Protein AF-A0A256W8V0-F1 (afdb_monomer)

Mean predicted aligned error: 13.59 Å

Solvent-accessible surface area (backbone atoms only — not comparable to full-atom values): 17790 Å² total; per-residue (Å²): 139,84,83,82,79,79,81,76,78,80,74,75,72,78,78,72,80,80,78,49,46,4,27,60,59,60,70,50,82,49,85,49,72,49,66,47,70,38,63,66,44,41,52,50,54,45,46,71,51,35,45,53,95,96,39,84,44,85,39,66,39,35,30,42,40,40,40,62,45,57,44,74,39,66,90,71,69,53,66,70,52,71,69,42,41,60,55,72,69,22,32,50,60,46,28,34,42,23,40,15,28,27,59,69,35,70,79,49,102,83,42,61,16,34,32,39,11,40,15,36,34,28,46,67,36,43,50,73,78,60,71,69,53,45,51,52,56,39,44,54,51,52,37,51,48,55,55,54,51,75,76,40,56,68,59,46,53,54,49,36,54,76,70,66,50,54,73,72,39,63,67,60,48,48,53,49,47,54,48,53,52,50,49,55,46,46,62,75,46,60,88,41,68,93,77,54,94,68,64,52,72,62,57,54,47,53,52,50,49,56,51,54,55,64,50,61,80,73,50,93,79,51,80,47,71,68,54,49,53,56,53,52,51,59,51,47,51,60,54,50,65,76,40,40,62,74,62,50,55,55,56,47,51,54,42,67,74,63,55,57,42,47,33,36,34,41,35,35,23,37,22,38,34,15,77,80,72,37,90,90,46,66,48,68,86,44,72,52,72,52,75,47,80,44,76,38,74,56,70,72,57,52,34,59,70,73,66,61,66,82,77,86,125

Secondary structure (DSSP, 8-state):
-PPP-----------PPPPPHHHHHTT---SEEE--SSHHHHHHHHHHHHEETTEE-PPTTEEEEE-HHHHH-GGG--HHHHH--SSHHHHHHT-EEEEEEEEEEEEETTEEEEEEEEEEEEEEEEPPP-THHHHHHHHHHHHHHHHHHHHHHHHHHHHHHHTT--TT-HHHHHHHHHHHHHHHHHHHHHTTTTT-TTS-HHHHHHHHHHHHHHHHTT-TT--SHHHHHHHHHHHHHHHHHHT-HHHHHHHHHHHHHT--EEEEEEEEEEEEEETTS-TTS-EEEEEEEEEEEEEE--HHHHHHHTT------

pLDDT: mean 72.76, std 16.12, range [27.0, 96.81]

Structure (mmCIF, N/CA/C/O backbone):
data_AF-A0A256W8V0-F1
#
_entry.id   AF-A0A256W8V0-F1
#
loop_
_atom_site.group_PDB
_atom_site.id
_atom_site.type_symbol
_atom_site.label_atom_id
_atom_site.label_alt_id
_atom_site.label_comp_id
_atom_site.label_asym_id
_atom_site.label_entity_id
_atom_site.label_seq_id
_atom_site.pdbx_PDB_ins_code
_atom_site.Cartn_x
_atom_site.Cartn_y
_atom_site.Cartn_z
_atom_site.occupancy
_atom_site.B_iso_or_equiv
_atom_site.auth_seq_id
_atom_site.auth_comp_id
_atom_site.auth_asym_id
_atom_site.auth_atom_id
_atom_site.pdbx_PDB_model_num
ATOM 1 N N . MET A 1 1 ? -41.410 -11.308 -39.088 1.00 33.34 1 MET A N 1
ATOM 2 C CA . MET A 1 1 ? -40.105 -11.770 -38.573 1.00 33.34 1 MET A CA 1
ATOM 3 C C . MET A 1 1 ? -39.357 -10.543 -38.096 1.00 33.34 1 MET A C 1
ATOM 5 O O . MET A 1 1 ? -38.957 -9.742 -38.926 1.00 33.34 1 MET A O 1
ATOM 9 N N . TRP A 1 2 ? -39.281 -10.342 -36.783 1.00 27.03 2 TRP A N 1
ATOM 10 C CA . TRP A 1 2 ? -38.519 -9.249 -36.182 1.00 27.03 2 TRP A CA 1
ATOM 11 C C . TRP A 1 2 ? -37.146 -9.797 -35.797 1.00 27.03 2 TRP A C 1
ATOM 13 O O . TRP A 1 2 ? -37.063 -10.803 -35.095 1.00 27.03 2 TRP A O 1
ATOM 23 N N . ALA A 1 3 ? -36.088 -9.185 -36.327 1.00 29.34 3 ALA A N 1
ATOM 24 C CA . ALA A 1 3 ? -34.713 -9.504 -35.977 1.00 29.34 3 ALA A CA 1
ATOM 25 C C . ALA A 1 3 ? -34.403 -8.900 -34.601 1.00 29.34 3 ALA A C 1
ATOM 27 O O . ALA A 1 3 ? -34.539 -7.694 -34.405 1.00 29.34 3 ALA A O 1
ATOM 28 N N . ALA A 1 4 ? -34.017 -9.746 -33.647 1.00 29.89 4 ALA A N 1
ATOM 29 C CA . ALA A 1 4 ? -33.512 -9.311 -32.355 1.00 29.89 4 ALA A CA 1
ATOM 30 C C . ALA A 1 4 ? -32.080 -8.781 -32.531 1.00 29.89 4 ALA A C 1
ATOM 32 O O . ALA A 1 4 ? -31.188 -9.517 -32.951 1.00 29.89 4 ALA A O 1
ATOM 33 N N . SER A 1 5 ? -31.874 -7.502 -32.222 1.00 27.00 5 SER A N 1
ATOM 34 C CA . SER A 1 5 ? -30.546 -6.908 -32.071 1.00 27.00 5 SER A CA 1
ATOM 35 C C . SER A 1 5 ? -29.894 -7.496 -30.821 1.00 27.00 5 SER A C 1
ATOM 37 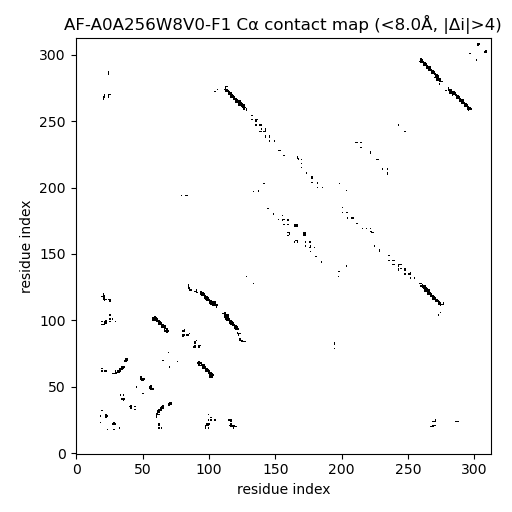O O . SER A 1 5 ? -30.396 -7.292 -29.717 1.00 27.00 5 SER A O 1
ATOM 39 N N . GLN A 1 6 ? -28.794 -8.232 -30.987 1.00 28.67 6 GLN A N 1
ATOM 40 C CA . GLN A 1 6 ? -27.938 -8.651 -29.878 1.00 28.67 6 GLN A CA 1
ATOM 41 C C . GLN A 1 6 ? -27.419 -7.404 -29.154 1.00 28.67 6 GLN A C 1
ATOM 43 O O . GLN A 1 6 ? -26.735 -6.568 -29.742 1.00 28.67 6 GLN A O 1
ATOM 48 N N . SER A 1 7 ? -27.762 -7.275 -27.874 1.00 30.94 7 SER A N 1
ATOM 49 C CA . SER A 1 7 ? -27.125 -6.341 -26.955 1.00 30.94 7 SER A CA 1
ATOM 50 C C . SER A 1 7 ? -25.693 -6.814 -26.721 1.00 30.94 7 SER A C 1
ATOM 52 O O . SER A 1 7 ? -25.449 -7.690 -25.891 1.00 30.94 7 SER A O 1
ATOM 54 N N . ASN A 1 8 ? -24.743 -6.268 -27.475 1.00 31.91 8 ASN A N 1
ATOM 55 C CA . ASN A 1 8 ? -23.343 -6.366 -27.095 1.00 31.91 8 ASN A CA 1
ATOM 56 C C . ASN A 1 8 ? -23.173 -5.554 -25.809 1.00 31.91 8 ASN A C 1
ATOM 58 O O . ASN A 1 8 ? -23.149 -4.325 -25.850 1.00 31.91 8 ASN A O 1
ATOM 62 N N . GLU A 1 9 ? -23.091 -6.236 -24.665 1.00 31.80 9 GLU A N 1
ATOM 63 C CA . GLU A 1 9 ? -22.486 -5.660 -23.469 1.00 31.80 9 GLU A CA 1
ATOM 64 C C . GLU A 1 9 ? -21.071 -5.232 -23.859 1.00 31.80 9 GLU A C 1
ATOM 66 O O . GLU A 1 9 ? -20.186 -6.061 -24.081 1.00 31.80 9 GLU A O 1
ATOM 71 N N . VAL A 1 10 ? -20.868 -3.925 -24.021 1.00 39.53 10 VAL A N 1
ATOM 72 C CA . VAL A 1 10 ? -19.540 -3.344 -24.194 1.00 39.53 10 VAL A CA 1
ATOM 73 C C . VAL A 1 10 ? -18.820 -3.537 -22.865 1.00 39.53 10 VAL A C 1
ATOM 75 O O . VAL A 1 10 ? -18.901 -2.709 -21.960 1.00 39.53 10 VAL A O 1
ATOM 78 N N . GLY A 1 11 ? -18.157 -4.682 -22.721 1.00 34.50 11 GLY A N 1
ATOM 79 C CA . GLY A 1 11 ? -17.218 -4.920 -21.641 1.00 34.50 11 GLY A CA 1
ATOM 80 C C . GLY A 1 11 ? -16.097 -3.901 -21.776 1.00 34.50 11 GLY A C 1
ATOM 81 O O . GLY A 1 11 ? -15.227 -4.051 -22.630 1.00 34.50 11 GLY A O 1
ATOM 82 N N . LEU A 1 12 ? -16.144 -2.842 -20.966 1.00 41.78 12 LEU A N 1
ATOM 83 C CA . LEU A 1 12 ? -15.035 -1.911 -20.811 1.00 41.78 12 LEU A CA 1
ATOM 84 C C . LEU A 1 12 ? -13.824 -2.732 -20.367 1.00 41.78 12 LEU A C 1
ATOM 86 O O . LEU A 1 12 ? -13.762 -3.227 -19.240 1.00 41.78 12 LEU A O 1
ATOM 90 N N . GLU A 1 13 ? -12.906 -2.943 -21.305 1.00 37.44 13 GLU A N 1
ATOM 91 C CA . GLU A 1 13 ? -11.673 -3.688 -21.107 1.00 37.44 13 GLU A CA 1
ATOM 92 C C . GLU A 1 13 ? -10.974 -3.133 -19.857 1.00 37.44 13 GLU A C 1
ATOM 94 O O . GLU A 1 13 ? -10.729 -1.926 -19.750 1.00 37.44 13 GLU A O 1
ATOM 99 N N . LYS A 1 14 ? -10.716 -3.994 -18.862 1.00 40.97 14 LYS A N 1
ATOM 100 C CA . LYS A 1 14 ? -10.026 -3.583 -17.635 1.00 40.97 14 LYS A CA 1
ATOM 101 C C . LYS A 1 14 ? -8.701 -2.936 -18.033 1.00 40.97 14 LYS A C 1
ATOM 103 O O . LYS A 1 14 ? -7.884 -3.562 -18.704 1.00 40.97 14 LYS A O 1
ATOM 108 N N . LEU A 1 15 ? -8.535 -1.680 -17.618 1.00 45.94 15 LEU A N 1
ATOM 109 C CA . LEU A 1 15 ? -7.371 -0.830 -17.857 1.00 45.94 15 LEU A CA 1
ATOM 110 C C . LEU A 1 15 ? -6.070 -1.645 -17.822 1.00 45.94 15 LEU A C 1
ATOM 112 O O . LEU A 1 15 ? -5.773 -2.315 -16.830 1.00 45.94 15 LEU A O 1
ATOM 116 N N . LYS A 1 16 ? -5.308 -1.583 -18.923 1.00 45.91 16 LYS A N 1
ATOM 117 C CA . LYS A 1 16 ? -3.989 -2.216 -19.044 1.00 45.91 16 LYS A CA 1
ATOM 118 C C . LYS A 1 16 ? -3.122 -1.846 -17.842 1.00 45.91 16 LYS A C 1
ATOM 120 O O . LYS A 1 16 ? -3.143 -0.705 -17.379 1.00 45.91 16 LYS A O 1
ATOM 125 N N . ALA A 1 17 ? -2.335 -2.811 -17.362 1.00 49.56 17 ALA A N 1
ATOM 126 C CA . ALA A 1 17 ? -1.357 -2.563 -16.314 1.00 49.56 17 ALA A CA 1
ATOM 127 C C . ALA A 1 17 ? -0.492 -1.346 -16.699 1.00 49.56 17 ALA A C 1
ATOM 129 O O . ALA A 1 17 ? -0.008 -1.292 -17.833 1.00 49.56 17 ALA A O 1
ATOM 130 N N . PRO A 1 18 ? -0.294 -0.372 -15.795 1.00 59.81 18 PRO A N 1
ATOM 131 C CA . PRO A 1 18 ? 0.480 0.816 -16.117 1.00 59.81 18 PRO A CA 1
ATOM 132 C C . PRO A 1 18 ? 1.892 0.405 -16.540 1.00 59.81 18 PRO A C 1
ATOM 134 O O . PRO A 1 18 ? 2.526 -0.420 -15.870 1.00 59.81 18 PRO A O 1
ATOM 137 N N . THR A 1 19 ? 2.367 0.968 -17.650 1.00 75.88 19 THR A N 1
ATOM 138 C CA . THR A 1 19 ? 3.741 0.799 -18.132 1.00 75.88 19 THR A CA 1
ATOM 139 C C . THR A 1 19 ? 4.711 1.382 -17.110 1.00 75.88 19 THR A C 1
ATOM 141 O O . THR A 1 19 ? 4.491 2.490 -16.616 1.00 75.88 19 THR A O 1
ATOM 144 N N . SER A 1 20 ? 5.782 0.658 -16.775 1.00 89.81 20 SER A N 1
ATOM 145 C CA . SER A 1 20 ? 6.789 1.173 -15.842 1.00 89.81 20 SER A CA 1
ATOM 146 C C . SER A 1 20 ? 7.545 2.363 -16.459 1.00 89.81 20 SER A C 1
ATOM 148 O O . SER A 1 20 ? 7.770 2.362 -17.675 1.00 89.81 20 SER A O 1
ATOM 150 N N . PRO A 1 21 ? 7.979 3.367 -15.669 1.00 92.62 21 PRO A N 1
ATOM 151 C CA . PRO A 1 21 ? 8.730 4.513 -16.192 1.00 92.62 21 PRO A CA 1
ATOM 152 C C . PRO A 1 21 ? 9.961 4.121 -17.018 1.00 92.62 21 PRO A C 1
ATOM 154 O O . PRO A 1 21 ? 10.236 4.724 -18.055 1.00 92.62 21 PRO A O 1
ATOM 157 N N . ALA A 1 22 ? 10.665 3.069 -16.596 1.00 94.25 22 ALA A N 1
ATOM 158 C CA . ALA A 1 22 ? 11.793 2.517 -17.331 1.00 94.25 22 ALA A CA 1
ATOM 159 C C . ALA A 1 22 ? 11.414 1.977 -18.720 1.00 94.25 22 ALA A C 1
ATOM 161 O O . ALA A 1 22 ? 12.180 2.157 -19.658 1.00 94.25 22 ALA A O 1
ATOM 162 N N . SER A 1 23 ? 10.243 1.351 -18.873 1.00 92.25 23 SER A N 1
ATOM 163 C CA . SER A 1 23 ? 9.786 0.837 -20.175 1.00 92.25 23 SER A CA 1
ATOM 164 C C . SER A 1 23 ? 9.398 1.972 -21.118 1.00 92.25 23 SER A C 1
ATOM 166 O O . SER A 1 23 ? 9.706 1.926 -22.306 1.00 92.25 23 SER A O 1
ATOM 168 N N . VAL A 1 24 ? 8.767 3.017 -20.566 1.00 91.69 24 VAL A N 1
ATOM 169 C CA . VAL A 1 24 ? 8.356 4.214 -21.311 1.00 91.69 24 VAL A CA 1
ATOM 170 C C . VAL A 1 24 ? 9.567 4.907 -21.935 1.00 91.69 24 VAL A C 1
ATOM 172 O O . VAL A 1 24 ? 9.532 5.217 -23.121 1.00 91.69 24 VAL A O 1
ATOM 175 N N . ILE A 1 25 ? 10.652 5.114 -21.174 1.00 92.00 25 ILE A N 1
ATOM 176 C CA . ILE A 1 25 ? 11.817 5.862 -21.679 1.00 92.00 25 ILE A CA 1
ATOM 177 C C . ILE A 1 25 ? 12.599 5.114 -22.761 1.00 92.00 25 ILE A C 1
ATOM 179 O O . ILE A 1 25 ? 13.183 5.754 -23.624 1.00 92.00 25 ILE A O 1
ATOM 183 N N . ILE A 1 26 ? 12.606 3.777 -22.749 1.00 90.50 26 ILE A N 1
ATOM 184 C CA . ILE A 1 26 ? 13.233 2.983 -23.821 1.00 90.50 26 ILE A CA 1
ATOM 185 C C . ILE A 1 26 ? 12.244 2.581 -24.923 1.00 90.50 26 ILE A C 1
ATOM 187 O O . ILE A 1 26 ? 12.633 1.893 -25.862 1.00 90.50 26 ILE A O 1
ATOM 191 N N . GLY A 1 27 ? 10.983 3.015 -24.830 1.00 87.94 27 GLY A N 1
ATOM 192 C CA . GLY A 1 27 ? 9.972 2.817 -25.867 1.00 87.94 27 GLY A CA 1
ATOM 193 C C . GLY A 1 27 ? 9.563 1.362 -26.089 1.00 87.94 27 GLY A C 1
ATOM 194 O O . GLY A 1 27 ? 9.161 1.020 -27.200 1.00 87.94 27 GLY A O 1
ATOM 195 N N . ILE A 1 28 ? 9.665 0.507 -25.066 1.00 86.44 28 ILE A N 1
ATOM 196 C CA . ILE A 1 28 ? 9.241 -0.893 -25.174 1.00 86.44 28 ILE A CA 1
ATOM 197 C C . ILE A 1 28 ? 7.874 -1.122 -24.547 1.00 86.44 28 ILE A C 1
ATOM 199 O O . ILE A 1 28 ? 7.509 -0.519 -23.535 1.00 86.44 28 ILE A O 1
ATOM 203 N N . GLN A 1 29 ? 7.146 -2.070 -25.125 1.00 85.06 29 GLN A N 1
ATOM 204 C CA . GLN A 1 29 ? 6.008 -2.699 -24.482 1.00 85.06 29 GLN A CA 1
ATOM 205 C C . GLN A 1 29 ? 6.482 -4.055 -23.953 1.00 85.06 29 GLN A C 1
ATOM 207 O O . GLN A 1 29 ? 6.566 -5.002 -24.735 1.00 85.06 29 GLN A O 1
ATOM 212 N N . PRO A 1 30 ? 6.856 -4.152 -22.666 1.00 81.38 30 PRO A N 1
ATOM 213 C CA . PRO A 1 30 ? 7.389 -5.394 -22.135 1.00 81.38 30 PRO A CA 1
ATOM 214 C C . PRO A 1 30 ? 6.324 -6.491 -22.214 1.00 81.38 30 PRO A C 1
ATOM 216 O O . PRO A 1 30 ? 5.135 -6.231 -22.004 1.00 81.38 30 PRO A O 1
ATOM 219 N N . SER A 1 31 ? 6.759 -7.713 -22.514 1.00 74.94 31 SER A N 1
ATOM 220 C CA . SER A 1 31 ? 5.872 -8.885 -22.545 1.00 74.94 31 SER A CA 1
ATOM 221 C C . SER A 1 31 ? 5.340 -9.228 -21.148 1.00 74.94 31 SER A C 1
ATOM 223 O O . SER A 1 31 ? 4.197 -9.659 -21.001 1.00 74.94 31 SER A O 1
ATOM 225 N N . GLU A 1 32 ? 6.144 -8.948 -20.121 1.00 77.31 32 GLU A N 1
ATOM 226 C CA . GLU A 1 32 ? 5.816 -9.099 -18.710 1.00 77.31 32 GLU A CA 1
ATOM 227 C C . GLU A 1 32 ? 6.455 -7.964 -17.890 1.00 77.31 32 GLU A C 1
ATOM 229 O O . GLU A 1 32 ? 7.589 -7.550 -18.142 1.00 77.31 32 GLU A O 1
ATOM 234 N N . ILE A 1 33 ? 5.725 -7.461 -16.888 1.00 85.44 33 ILE A N 1
ATOM 235 C CA . ILE A 1 33 ? 6.273 -6.558 -15.868 1.00 85.44 33 ILE A CA 1
ATOM 236 C C . ILE A 1 33 ? 6.313 -7.315 -14.543 1.00 85.44 33 ILE A C 1
ATOM 238 O O . ILE A 1 33 ? 5.281 -7.475 -13.886 1.00 85.44 33 ILE A O 1
ATOM 242 N N . SER A 1 34 ? 7.504 -7.738 -14.129 1.00 90.00 34 SER A N 1
ATOM 243 C CA . SER A 1 34 ? 7.711 -8.373 -12.833 1.00 90.00 34 SER A CA 1
ATOM 244 C C . SER A 1 34 ? 7.573 -7.348 -11.709 1.00 90.00 34 SER A C 1
ATOM 246 O O . SER A 1 34 ? 8.222 -6.299 -11.711 1.00 90.00 34 SER A O 1
ATOM 248 N N . ARG A 1 35 ? 6.697 -7.647 -10.745 1.00 91.19 35 ARG A N 1
ATOM 249 C CA . ARG A 1 35 ? 6.397 -6.801 -9.579 1.00 91.19 35 ARG A CA 1
ATOM 250 C C . ARG A 1 35 ? 6.536 -7.605 -8.289 1.00 91.19 35 ARG A C 1
ATOM 252 O O . ARG A 1 35 ? 5.521 -7.971 -7.688 1.00 91.19 35 ARG A O 1
ATOM 259 N N . PRO A 1 36 ? 7.771 -7.940 -7.881 1.00 90.88 36 PRO A N 1
ATOM 260 C CA . PRO A 1 36 ? 7.999 -8.755 -6.699 1.00 90.88 36 PRO A CA 1
ATOM 261 C C . PRO A 1 36 ? 7.492 -8.040 -5.446 1.00 90.88 36 PRO A C 1
ATOM 263 O O . PRO A 1 36 ? 7.680 -6.834 -5.275 1.00 90.88 36 PRO A O 1
ATOM 266 N N . LYS A 1 37 ? 6.838 -8.796 -4.559 1.00 86.94 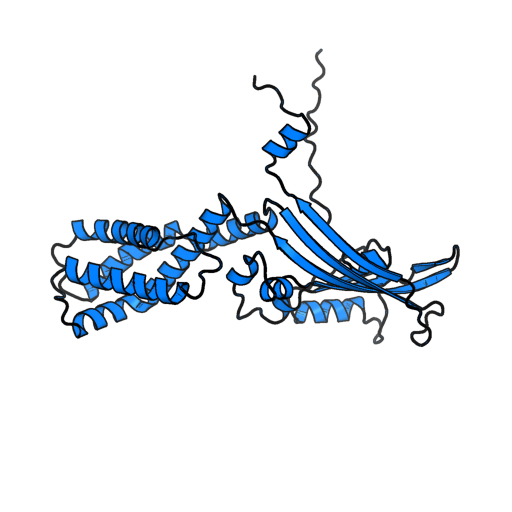37 LYS A N 1
ATOM 267 C CA . LYS A 1 37 ? 6.214 -8.260 -3.338 1.00 86.94 37 LYS A CA 1
ATOM 268 C C . LYS A 1 37 ? 7.050 -8.513 -2.088 1.00 86.94 37 LYS A C 1
ATOM 270 O O . LYS A 1 37 ? 6.770 -7.935 -1.042 1.00 86.94 37 LYS A O 1
ATOM 275 N N . SER A 1 38 ? 8.083 -9.344 -2.192 1.00 89.69 38 SER A N 1
ATOM 276 C CA . SER A 1 38 ? 9.018 -9.665 -1.119 1.00 89.69 38 SER A CA 1
ATOM 277 C C . SER A 1 38 ? 10.463 -9.668 -1.617 1.00 89.69 38 SER A C 1
ATOM 279 O O . SER A 1 38 ? 10.726 -9.698 -2.820 1.00 89.69 38 SER A O 1
ATOM 281 N N . VAL A 1 39 ? 11.416 -9.664 -0.681 1.00 90.88 39 VAL A N 1
ATOM 282 C CA . VAL A 1 39 ? 12.851 -9.762 -1.003 1.00 90.88 39 VAL A CA 1
ATOM 283 C C . VAL A 1 39 ? 13.156 -11.063 -1.752 1.00 90.88 39 VAL A C 1
ATOM 285 O O . VAL A 1 39 ? 13.916 -11.045 -2.713 1.00 90.88 39 VAL A O 1
ATOM 288 N N . LYS A 1 40 ? 12.510 -12.171 -1.362 1.00 92.38 40 LYS A N 1
ATOM 289 C CA . LYS A 1 40 ? 12.664 -13.472 -2.027 1.00 92.38 40 LYS A CA 1
ATOM 290 C C . LYS A 1 40 ? 12.134 -13.446 -3.457 1.00 92.38 40 LYS A C 1
ATOM 292 O O . LYS A 1 40 ? 12.791 -13.960 -4.352 1.00 92.38 40 LYS A O 1
ATOM 297 N N . ASP A 1 41 ? 10.978 -12.818 -3.681 1.00 91.50 41 ASP A N 1
ATOM 298 C CA . ASP A 1 41 ? 10.419 -12.690 -5.032 1.00 91.50 41 ASP A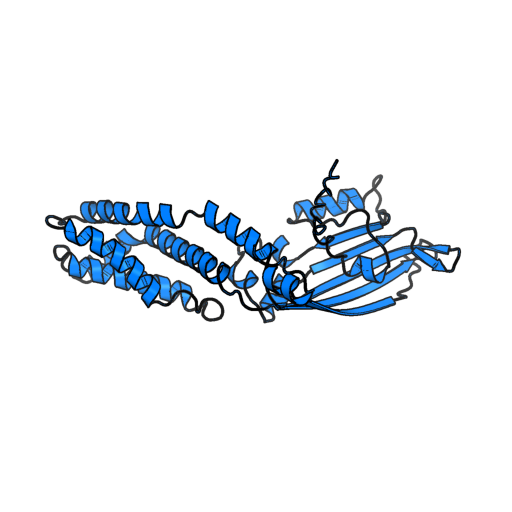 CA 1
ATOM 299 C C . ASP A 1 41 ? 11.319 -11.826 -5.918 1.00 91.50 41 ASP A C 1
ATOM 301 O O . ASP A 1 41 ? 11.459 -12.099 -7.105 1.00 91.50 41 ASP A O 1
ATOM 305 N N . LEU A 1 42 ? 11.934 -10.783 -5.349 1.00 92.50 42 LEU A N 1
ATOM 306 C CA . LEU A 1 42 ? 12.867 -9.920 -6.068 1.00 92.50 42 LEU A CA 1
ATOM 307 C C . LEU A 1 42 ? 14.132 -10.684 -6.458 1.00 92.50 42 LEU A C 1
ATOM 309 O O . LEU A 1 42 ? 14.557 -10.606 -7.607 1.00 92.50 42 LEU A O 1
ATOM 313 N N . GLU A 1 43 ? 14.709 -11.437 -5.525 1.00 92.62 43 GLU A N 1
ATOM 314 C CA . GLU A 1 43 ? 15.863 -12.297 -5.789 1.00 92.62 43 GLU A CA 1
ATOM 315 C C . GLU A 1 43 ? 15.545 -13.327 -6.876 1.00 92.62 43 GLU A C 1
ATOM 317 O O . GLU A 1 43 ? 16.297 -13.452 -7.840 1.00 92.62 43 GLU A O 1
ATOM 322 N N . LEU A 1 44 ? 14.394 -13.994 -6.775 1.00 92.19 44 LEU A N 1
ATOM 323 C CA . LEU A 1 44 ? 13.935 -14.958 -7.769 1.00 92.19 44 LEU A CA 1
ATOM 324 C C . LEU A 1 44 ? 13.720 -14.303 -9.140 1.00 92.19 44 LEU A C 1
ATOM 326 O O . LEU A 1 44 ? 14.135 -14.854 -10.157 1.00 92.19 44 LEU A O 1
ATOM 330 N N . ALA A 1 45 ? 13.110 -13.116 -9.180 1.00 91.50 45 ALA A N 1
ATOM 331 C CA . ALA A 1 45 ? 12.903 -12.363 -10.412 1.00 91.50 45 ALA A CA 1
ATOM 332 C C . ALA A 1 45 ? 14.232 -11.955 -11.061 1.00 91.50 45 ALA A C 1
ATOM 334 O O . ALA A 1 45 ? 14.353 -12.025 -12.283 1.00 91.50 45 ALA A O 1
ATOM 335 N N . ILE A 1 46 ? 15.230 -11.555 -10.267 1.00 90.56 46 ILE A N 1
ATOM 336 C CA . ILE A 1 46 ? 16.571 -11.234 -10.764 1.00 90.56 46 ILE A CA 1
ATOM 337 C C . ILE A 1 46 ? 17.258 -12.499 -11.279 1.00 90.56 46 ILE A C 1
ATOM 339 O O . ILE A 1 46 ? 17.721 -12.513 -12.415 1.00 90.56 46 ILE A O 1
ATOM 343 N N . TYR A 1 47 ? 17.295 -13.564 -10.479 1.00 90.75 47 TYR A N 1
ATOM 344 C CA . TYR A 1 47 ? 17.977 -14.806 -10.833 1.00 90.75 47 TYR A CA 1
ATOM 345 C C . TYR A 1 47 ? 17.401 -15.426 -12.109 1.00 90.75 47 TYR A C 1
ATOM 347 O O . TYR A 1 47 ? 18.145 -15.726 -13.034 1.00 90.75 47 TYR A O 1
ATOM 355 N N . ASN A 1 48 ? 16.076 -15.538 -12.205 1.00 89.50 48 ASN A N 1
ATOM 356 C CA . ASN A 1 48 ? 15.434 -16.192 -13.344 1.00 89.50 48 ASN A CA 1
ATOM 357 C C . ASN A 1 48 ? 15.551 -15.401 -14.654 1.00 89.50 48 ASN A C 1
ATOM 359 O O . ASN A 1 48 ? 15.535 -16.012 -15.718 1.00 89.50 48 ASN A O 1
ATOM 363 N N . ASN A 1 49 ? 15.633 -14.066 -14.593 1.00 88.50 49 ASN A N 1
ATOM 364 C CA . ASN A 1 49 ? 15.574 -13.225 -15.796 1.00 88.50 49 ASN A CA 1
ATOM 365 C C . ASN A 1 49 ? 16.921 -12.611 -16.193 1.00 88.50 49 ASN A C 1
ATOM 367 O O . ASN A 1 49 ? 17.127 -12.328 -17.368 1.00 88.50 49 ASN A O 1
ATOM 371 N N . PHE A 1 50 ? 17.838 -12.399 -15.246 1.00 87.00 50 PHE A N 1
ATOM 372 C CA . PHE A 1 50 ? 19.144 -11.783 -15.509 1.00 87.00 50 PHE A CA 1
ATOM 373 C C . PHE A 1 50 ? 20.317 -12.756 -15.403 1.00 87.00 50 PHE A C 1
ATOM 375 O O . PHE A 1 50 ? 21.451 -12.373 -15.690 1.00 87.00 50 PHE A O 1
ATOM 382 N N . TYR A 1 51 ? 20.080 -13.998 -14.980 1.00 86.75 51 TYR A N 1
ATOM 383 C CA . TYR A 1 51 ? 21.118 -15.012 -14.862 1.00 86.75 51 TYR A CA 1
ATOM 384 C C . TYR A 1 51 ? 20.794 -16.192 -15.778 1.00 86.75 51 TYR A C 1
ATOM 386 O O . TYR A 1 51 ? 19.777 -16.863 -15.636 1.00 86.75 51 TYR A O 1
ATOM 394 N N . THR A 1 52 ? 21.648 -16.449 -16.764 1.00 81.38 52 THR A N 1
ATOM 395 C CA . THR A 1 52 ? 21.477 -17.547 -17.724 1.00 81.38 52 THR A CA 1
ATOM 396 C C . THR A 1 52 ? 22.817 -18.240 -17.909 1.00 81.38 52 THR A C 1
ATOM 398 O O . THR A 1 52 ? 23.830 -17.578 -18.090 1.00 81.38 52 THR A O 1
ATOM 401 N N . ASN A 1 53 ? 22.851 -19.575 -17.862 1.00 82.25 53 ASN A N 1
ATOM 402 C CA . ASN A 1 53 ? 24.079 -20.360 -18.068 1.00 82.25 53 ASN A CA 1
ATOM 403 C C . ASN A 1 53 ? 25.278 -19.881 -17.217 1.00 82.25 53 ASN A C 1
ATOM 405 O O . ASN A 1 53 ? 26.392 -19.754 -17.722 1.00 82.25 53 ASN A O 1
ATOM 409 N N . ASN A 1 54 ? 25.055 -19.608 -15.926 1.00 81.50 54 ASN A N 1
ATOM 410 C CA . ASN A 1 54 ? 26.077 -19.104 -14.997 1.00 81.50 54 ASN A CA 1
ATOM 411 C C . ASN A 1 54 ? 26.683 -17.725 -15.347 1.00 81.50 54 ASN A C 1
ATOM 413 O O . ASN A 1 54 ? 27.730 -17.356 -14.809 1.00 81.50 54 ASN A O 1
ATOM 417 N N . SER A 1 55 ? 26.038 -16.936 -16.208 1.00 82.69 55 SER A N 1
ATOM 418 C CA . SER A 1 55 ? 26.466 -15.578 -16.542 1.00 82.69 55 SER A CA 1
ATOM 419 C C . SER A 1 55 ? 25.312 -14.578 -16.485 1.00 82.69 55 SER A C 1
ATOM 421 O O . SER A 1 55 ? 24.135 -14.932 -16.558 1.00 82.69 55 SER A O 1
ATOM 423 N N . PHE A 1 56 ? 25.666 -13.305 -16.305 1.00 83.56 56 PHE A N 1
ATOM 424 C CA . PHE A 1 56 ? 24.704 -12.213 -16.368 1.00 83.56 56 PHE A CA 1
ATOM 425 C C . PHE A 1 56 ? 24.309 -11.959 -17.826 1.00 83.56 56 PHE A C 1
ATOM 427 O O . PHE A 1 56 ? 25.178 -11.745 -18.673 1.00 83.56 56 PHE A O 1
ATOM 434 N N . ALA A 1 57 ? 23.010 -11.946 -18.104 1.00 84.94 57 ALA A N 1
ATOM 435 C CA . ALA A 1 57 ? 22.449 -11.657 -19.416 1.00 84.94 57 ALA A CA 1
ATOM 436 C C . ALA A 1 57 ? 21.322 -10.627 -19.282 1.00 84.94 57 ALA A C 1
ATOM 438 O O . ALA A 1 57 ? 20.552 -10.661 -18.326 1.00 84.94 57 ALA A O 1
ATOM 439 N N . LEU A 1 58 ? 21.225 -9.696 -20.235 1.00 85.75 58 LEU A N 1
ATOM 440 C CA . LEU A 1 58 ? 20.102 -8.761 -20.280 1.00 85.75 58 LEU A CA 1
ATOM 441 C C . LEU A 1 58 ? 18.890 -9.461 -20.912 1.00 85.75 58 LEU A C 1
ATOM 443 O O . LEU A 1 58 ? 19.000 -9.898 -22.061 1.00 85.75 58 LEU A O 1
ATOM 447 N N . PRO A 1 59 ? 17.744 -9.544 -20.216 1.00 87.38 59 PRO A N 1
ATOM 448 C CA . PRO A 1 59 ? 16.540 -10.107 -20.801 1.00 87.38 59 PRO A CA 1
ATOM 449 C C . PRO A 1 59 ? 15.990 -9.194 -21.901 1.00 87.38 59 PRO A C 1
ATOM 451 O O . PRO A 1 59 ? 16.084 -7.963 -21.834 1.00 87.38 59 PRO A O 1
ATOM 454 N N . THR A 1 60 ? 15.407 -9.796 -22.932 1.00 86.62 60 THR A N 1
ATOM 455 C CA . THR A 1 60 ? 14.758 -9.058 -24.019 1.00 86.62 60 THR A CA 1
ATOM 456 C C . THR A 1 60 ? 13.359 -8.626 -23.596 1.00 86.62 60 THR A C 1
ATOM 458 O O . THR A 1 60 ? 12.561 -9.451 -23.162 1.00 86.62 60 THR A O 1
ATOM 461 N N . ASP A 1 61 ? 13.069 -7.335 -23.750 1.00 87.31 61 ASP A N 1
ATOM 462 C CA . ASP A 1 61 ? 11.759 -6.710 -23.534 1.00 87.31 61 ASP A CA 1
ATOM 463 C C . ASP A 1 61 ? 11.117 -7.065 -22.186 1.00 87.31 61 ASP A C 1
ATOM 465 O O . ASP A 1 61 ? 9.932 -7.403 -22.083 1.00 87.31 61 ASP A O 1
ATOM 469 N N . TYR A 1 62 ? 11.936 -6.975 -21.142 1.00 90.81 62 TYR A N 1
ATOM 470 C CA . TYR A 1 62 ? 11.566 -7.281 -19.769 1.00 90.81 62 TYR A CA 1
ATOM 471 C C . TYR A 1 62 ? 11.558 -6.014 -18.923 1.00 90.81 62 TYR A C 1
ATOM 473 O O . TYR A 1 62 ? 12.399 -5.128 -19.088 1.00 90.81 62 TYR A O 1
ATOM 481 N N . ALA A 1 63 ? 10.621 -5.943 -17.981 1.00 92.50 63 ALA A N 1
ATOM 482 C CA . ALA A 1 63 ? 10.554 -4.868 -17.008 1.00 92.50 63 ALA A CA 1
ATOM 483 C C . ALA A 1 63 ? 10.411 -5.419 -15.589 1.00 92.50 63 ALA A C 1
ATOM 485 O O . ALA A 1 63 ? 9.607 -6.306 -15.320 1.00 92.50 63 ALA A O 1
ATOM 486 N N . LEU A 1 64 ? 11.162 -4.833 -14.665 1.00 93.56 64 LEU A N 1
ATOM 487 C CA . LEU A 1 64 ? 11.089 -5.075 -13.233 1.00 93.56 64 LEU A CA 1
ATOM 488 C C . LEU A 1 64 ? 10.684 -3.776 -12.548 1.00 93.56 64 LEU A C 1
ATOM 490 O O . LEU A 1 64 ? 11.291 -2.734 -12.780 1.00 93.56 64 LEU A O 1
ATOM 494 N N . GLU A 1 65 ? 9.673 -3.825 -11.693 1.00 94.06 65 GLU A N 1
ATOM 495 C CA . GLU A 1 65 ? 9.201 -2.669 -10.942 1.00 94.06 65 GLU A CA 1
ATOM 496 C C . GLU A 1 65 ? 8.981 -3.047 -9.476 1.00 94.06 65 GLU A C 1
ATOM 498 O O . GLU A 1 65 ? 8.250 -3.981 -9.159 1.00 94.06 65 GLU A O 1
ATOM 503 N N . VAL A 1 66 ? 9.612 -2.305 -8.570 1.00 93.56 66 VAL A N 1
ATOM 504 C CA . VAL A 1 66 ? 9.602 -2.566 -7.132 1.00 93.56 66 VAL A CA 1
ATOM 505 C C . VAL A 1 66 ? 9.135 -1.344 -6.368 1.00 93.56 66 VAL A C 1
ATOM 507 O O . VAL A 1 66 ? 9.437 -0.214 -6.738 1.00 93.56 66 VAL A O 1
ATOM 510 N N . MET A 1 67 ? 8.460 -1.565 -5.243 1.00 90.94 67 MET A N 1
ATOM 511 C CA . MET A 1 67 ? 8.127 -0.501 -4.300 1.00 90.94 67 MET A CA 1
ATOM 512 C C . MET A 1 67 ? 8.896 -0.737 -2.991 1.00 90.94 67 MET A C 1
ATOM 514 O O . MET A 1 67 ? 8.449 -1.536 -2.160 1.00 90.94 67 MET A O 1
ATOM 518 N N . PRO A 1 68 ? 10.065 -0.091 -2.791 1.00 90.25 68 PRO A N 1
ATOM 519 C CA . PRO A 1 68 ? 11.000 -0.445 -1.720 1.00 90.25 68 PRO A CA 1
ATOM 520 C C . PRO A 1 68 ? 10.384 -0.435 -0.321 1.00 90.25 68 PRO A C 1
ATOM 522 O O . PRO A 1 68 ? 10.667 -1.324 0.478 1.00 90.25 68 PRO A O 1
ATOM 525 N N . TYR A 1 69 ? 9.497 0.525 -0.037 1.00 85.31 69 TYR A N 1
ATOM 526 C CA . TYR A 1 69 ? 8.807 0.610 1.250 1.00 85.31 69 TYR A CA 1
ATOM 527 C C . TYR A 1 69 ? 8.075 -0.693 1.604 1.00 85.31 69 TYR A C 1
ATOM 529 O O . TYR A 1 69 ? 8.202 -1.180 2.724 1.00 85.31 69 TYR A O 1
ATOM 537 N N . TRP A 1 70 ? 7.367 -1.295 0.647 1.00 81.00 70 TRP A N 1
ATOM 538 C CA . TRP A 1 70 ? 6.562 -2.499 0.872 1.00 81.00 70 TRP A CA 1
ATOM 539 C C . TRP A 1 70 ? 7.398 -3.771 0.944 1.00 81.00 70 TRP A C 1
ATOM 541 O O . TRP A 1 70 ? 7.031 -4.696 1.656 1.00 81.00 70 TRP A O 1
ATOM 551 N N . ILE A 1 71 ? 8.533 -3.819 0.248 1.00 85.56 71 ILE A N 1
ATOM 552 C CA . ILE A 1 71 ? 9.446 -4.966 0.306 1.00 85.56 71 ILE A CA 1
ATOM 553 C C . ILE A 1 71 ? 10.221 -4.975 1.631 1.00 85.56 71 ILE A C 1
ATOM 555 O O . ILE A 1 71 ? 10.424 -6.037 2.218 1.00 85.56 71 ILE A O 1
ATOM 559 N N . LEU A 1 72 ? 10.640 -3.801 2.114 1.00 84.38 72 LEU A N 1
ATOM 560 C CA . LEU A 1 72 ? 11.519 -3.677 3.279 1.00 84.38 72 LEU A CA 1
ATOM 561 C C . LEU A 1 72 ? 10.760 -3.561 4.613 1.00 84.38 72 LEU A C 1
ATOM 563 O O . LEU A 1 72 ? 11.227 -4.091 5.618 1.00 84.38 72 LEU A O 1
ATOM 567 N N . ASN A 1 73 ? 9.584 -2.918 4.646 1.00 71.44 73 ASN A N 1
ATOM 568 C CA . ASN A 1 73 ? 8.873 -2.587 5.894 1.00 71.44 73 ASN A CA 1
ATOM 569 C C . ASN A 1 73 ? 7.608 -3.426 6.155 1.00 71.44 73 ASN A C 1
ATOM 571 O O . ASN A 1 73 ? 6.676 -2.950 6.801 1.00 71.44 73 ASN A O 1
ATOM 575 N N . GLN A 1 74 ? 7.575 -4.690 5.722 1.00 64.94 74 GLN A N 1
ATOM 576 C CA . GLN A 1 74 ? 6.384 -5.553 5.832 1.00 64.94 74 GLN A CA 1
ATOM 577 C C . GLN A 1 74 ? 5.843 -5.744 7.262 1.00 64.94 74 GLN A C 1
ATOM 579 O O . GLN A 1 74 ? 4.658 -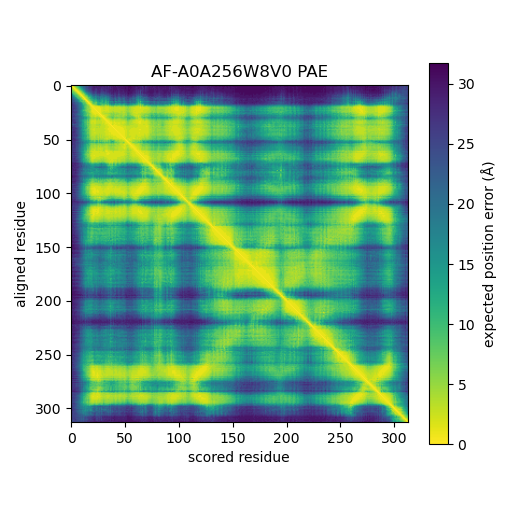5.999 7.440 1.00 64.94 74 GLN A O 1
ATOM 584 N N . LYS A 1 75 ? 6.692 -5.626 8.292 1.00 57.62 75 LYS A N 1
ATOM 585 C CA . LYS A 1 75 ? 6.304 -5.897 9.690 1.00 57.62 75 LYS A CA 1
ATOM 586 C C . LYS A 1 75 ? 5.680 -4.706 10.421 1.00 57.62 75 LYS A C 1
ATOM 588 O O . LYS A 1 75 ? 4.982 -4.910 11.401 1.00 57.62 75 LYS A O 1
ATOM 593 N N . ASN A 1 76 ? 5.914 -3.486 9.938 1.00 53.69 76 ASN A N 1
ATOM 594 C CA . ASN A 1 76 ? 5.381 -2.248 10.515 1.00 53.69 76 ASN A CA 1
ATOM 595 C C . ASN A 1 76 ? 4.548 -1.508 9.462 1.00 53.69 76 ASN A C 1
ATOM 597 O O . ASN A 1 76 ? 4.704 -0.298 9.271 1.00 53.69 76 ASN A O 1
ATOM 601 N N . ILE A 1 77 ? 3.714 -2.258 8.730 1.00 55.25 77 ILE A N 1
ATOM 602 C CA . ILE A 1 77 ? 2.786 -1.676 7.764 1.00 55.25 77 ILE A CA 1
ATOM 603 C C . ILE A 1 77 ? 1.767 -0.868 8.547 1.00 55.25 77 ILE A C 1
ATOM 605 O O . ILE A 1 77 ? 0.843 -1.379 9.172 1.00 55.25 77 ILE A O 1
ATOM 609 N N . ASP A 1 78 ? 1.966 0.435 8.502 1.00 56.50 78 ASP A N 1
ATOM 610 C CA . ASP A 1 78 ? 0.983 1.375 8.968 1.00 56.50 78 ASP A CA 1
ATOM 611 C C . ASP A 1 78 ? 0.039 1.674 7.799 1.00 56.50 78 ASP A C 1
ATOM 613 O O . ASP A 1 78 ? 0.323 2.530 6.958 1.00 56.50 78 ASP A O 1
ATOM 617 N N . GLU A 1 79 ? -1.084 0.955 7.726 1.00 56.66 79 GLU A N 1
ATOM 618 C CA . GLU A 1 79 ? -2.160 1.189 6.746 1.00 56.66 79 GLU A CA 1
ATOM 619 C C . GLU A 1 79 ? -2.587 2.665 6.694 1.00 56.66 79 GLU A C 1
ATOM 621 O O . GLU A 1 79 ? -2.963 3.178 5.638 1.00 56.66 79 GLU A O 1
ATOM 626 N N . ARG A 1 80 ? -2.440 3.398 7.807 1.00 56.44 80 ARG A N 1
ATOM 627 C CA . ARG A 1 80 ? -2.727 4.835 7.894 1.00 56.44 80 ARG A CA 1
ATOM 628 C C . ARG A 1 80 ? -1.820 5.636 6.957 1.00 56.44 80 ARG A C 1
ATOM 630 O O . ARG A 1 80 ? -2.250 6.641 6.401 1.00 56.44 80 ARG A O 1
ATOM 637 N N . ASN A 1 81 ? -0.586 5.184 6.720 1.00 56.88 81 ASN A N 1
ATOM 638 C CA . ASN A 1 81 ? 0.337 5.807 5.767 1.00 56.88 81 ASN A CA 1
ATOM 639 C C . ASN A 1 81 ? 0.017 5.482 4.303 1.00 56.88 81 ASN A C 1
ATOM 641 O O . ASN A 1 81 ? 0.405 6.258 3.431 1.00 56.88 81 ASN A O 1
ATOM 645 N N . TYR A 1 82 ? -0.692 4.386 4.016 1.00 59.78 82 TYR A N 1
ATOM 646 C CA . TYR A 1 82 ? -1.209 4.122 2.668 1.00 59.78 82 TYR A CA 1
ATOM 647 C C . TYR A 1 82 ? -2.394 5.026 2.345 1.00 59.78 82 TYR A C 1
ATOM 649 O O . TYR A 1 82 ? -2.534 5.535 1.232 1.00 59.78 82 TYR A O 1
ATOM 657 N N . LEU A 1 83 ? -3.236 5.264 3.350 1.00 61.72 83 LEU A N 1
ATOM 658 C CA . LEU A 1 83 ? -4.380 6.138 3.191 1.00 61.72 83 LEU A CA 1
ATOM 659 C C . LEU A 1 83 ? -3.947 7.600 2.995 1.00 61.72 83 LEU A C 1
ATOM 661 O O . LEU A 1 83 ? -4.683 8.312 2.307 1.00 61.72 83 LEU A O 1
ATOM 665 N N . LYS A 1 84 ? -2.756 8.008 3.492 1.00 64.12 84 LYS A N 1
ATOM 666 C CA . LYS A 1 84 ? -2.131 9.349 3.365 1.00 64.12 84 LYS A CA 1
ATOM 667 C C . LYS A 1 84 ? -2.106 9.941 1.953 1.00 64.12 84 LYS A C 1
ATOM 669 O O . LYS A 1 84 ? -1.466 9.421 1.048 1.00 64.12 84 LYS A O 1
ATOM 674 N N . ASN A 1 85 ? -2.761 11.096 1.802 1.00 61.00 85 ASN A N 1
ATOM 675 C CA . ASN A 1 85 ? -3.057 11.775 0.539 1.00 61.00 85 ASN A CA 1
ATOM 676 C C . ASN A 1 85 ? -1.944 12.723 0.106 1.00 61.00 85 ASN A C 1
ATOM 678 O O . ASN A 1 85 ? -1.904 13.094 -1.063 1.00 61.00 85 ASN A O 1
ATOM 682 N N . VAL A 1 86 ? -1.089 13.136 1.046 1.00 62.34 86 VAL A N 1
ATOM 683 C CA . VAL A 1 86 ? -0.038 14.139 0.856 1.00 62.34 86 VAL A CA 1
ATOM 684 C C . VAL A 1 86 ? 1.064 13.979 1.910 1.00 62.34 86 VAL A C 1
ATOM 686 O O . VAL A 1 86 ? 0.810 13.520 3.025 1.00 62.34 86 VAL A O 1
ATOM 689 N N . GLY A 1 87 ? 2.293 14.365 1.552 1.00 69.06 87 GLY A N 1
ATOM 690 C CA . GLY A 1 87 ? 3.445 14.459 2.458 1.00 69.06 87 GLY A CA 1
ATOM 691 C C . GLY A 1 87 ? 4.607 13.520 2.113 1.00 69.06 87 GLY A C 1
ATOM 692 O O . GLY A 1 87 ? 4.440 12.529 1.406 1.00 69.06 87 GLY A O 1
ATOM 693 N N . TRP A 1 88 ? 5.796 13.812 2.656 1.00 68.38 88 TRP A N 1
ATOM 694 C CA . TRP A 1 88 ? 7.045 13.088 2.348 1.00 68.38 88 TRP A CA 1
ATOM 695 C C . TRP A 1 88 ? 6.940 11.573 2.599 1.00 68.38 88 TRP A C 1
ATOM 697 O O . TRP A 1 88 ? 7.382 10.771 1.780 1.00 68.38 88 TRP A O 1
ATOM 707 N N . ARG A 1 89 ? 6.286 11.175 3.700 1.00 69.75 89 ARG A N 1
ATOM 708 C CA . ARG A 1 89 ? 6.053 9.763 4.045 1.00 69.75 89 ARG A CA 1
ATOM 709 C C . ARG A 1 89 ? 5.137 9.058 3.041 1.00 69.75 89 ARG A C 1
ATOM 711 O O . ARG A 1 89 ? 5.374 7.891 2.755 1.00 69.75 89 ARG A O 1
ATOM 718 N N . SER A 1 90 ? 4.135 9.760 2.502 1.00 73.12 90 SER A N 1
ATOM 719 C CA . SER A 1 90 ? 3.274 9.237 1.430 1.00 73.12 90 SER A CA 1
ATOM 720 C C . SER A 1 90 ? 4.054 9.126 0.116 1.00 73.12 90 SER A C 1
ATOM 722 O O . SER A 1 90 ? 3.967 8.115 -0.572 1.00 73.12 90 SER A O 1
ATOM 724 N N . GLY A 1 91 ? 4.909 10.104 -0.195 1.00 80.88 91 GLY A N 1
ATOM 725 C CA . GLY A 1 91 ? 5.808 10.023 -1.348 1.00 80.88 91 GLY A CA 1
ATOM 726 C C . GLY A 1 91 ? 6.765 8.825 -1.278 1.00 80.88 91 GLY A C 1
ATOM 727 O O . GLY A 1 91 ? 6.970 8.145 -2.280 1.00 80.88 91 GLY A O 1
ATOM 728 N N . TRP A 1 92 ? 7.305 8.520 -0.093 1.00 82.94 92 TRP A N 1
ATOM 729 C CA . TRP A 1 92 ? 8.183 7.363 0.115 1.00 82.94 92 TRP A CA 1
ATOM 730 C C . TRP A 1 92 ? 7.439 6.022 0.069 1.00 82.94 92 TRP A C 1
ATOM 732 O O . TRP A 1 92 ? 7.929 5.075 -0.542 1.00 82.94 92 TRP A O 1
ATOM 742 N N . SER A 1 93 ? 6.245 5.926 0.664 1.00 81.00 93 SER A N 1
ATOM 743 C CA . SER A 1 93 ? 5.446 4.692 0.615 1.00 81.00 93 SER A CA 1
ATOM 744 C C . SER A 1 93 ? 4.896 4.391 -0.782 1.00 81.00 93 SER A C 1
ATOM 746 O O . SER A 1 93 ? 4.671 3.230 -1.119 1.00 81.00 93 SER A O 1
ATOM 748 N N . ASN A 1 94 ? 4.710 5.420 -1.610 1.00 84.38 94 ASN A N 1
ATOM 749 C CA . ASN A 1 94 ? 4.261 5.298 -2.996 1.00 84.38 94 ASN A CA 1
ATOM 750 C C . ASN A 1 94 ? 5.406 5.310 -4.016 1.00 84.38 94 ASN A C 1
ATOM 752 O O . ASN A 1 94 ? 5.135 5.228 -5.214 1.00 84.38 94 ASN A O 1
ATOM 756 N N . LEU A 1 95 ? 6.664 5.417 -3.573 1.00 90.69 95 LEU A N 1
ATOM 757 C CA . LEU A 1 95 ? 7.803 5.378 -4.477 1.00 90.69 95 LEU A CA 1
ATOM 758 C C . LEU A 1 95 ? 7.897 3.991 -5.115 1.00 90.69 95 LEU A C 1
ATOM 760 O O . LEU A 1 95 ? 8.052 2.977 -4.431 1.00 90.69 95 LEU A O 1
ATOM 764 N N . SER A 1 96 ? 7.853 3.979 -6.437 1.00 93.50 96 SER A N 1
ATOM 765 C CA . SER A 1 96 ? 8.158 2.828 -7.263 1.00 93.50 96 SER A CA 1
ATOM 766 C C . SER A 1 96 ? 9.439 3.098 -8.040 1.00 93.50 96 SER A C 1
ATOM 768 O O . SER A 1 96 ? 9.628 4.192 -8.574 1.00 93.50 96 SER A O 1
ATOM 770 N N . VAL A 1 97 ? 10.314 2.103 -8.101 1.00 95.69 97 VAL A N 1
ATOM 771 C CA . VAL A 1 97 ? 11.557 2.112 -8.870 1.00 95.69 97 VAL A CA 1
ATOM 772 C C . VAL A 1 97 ? 11.476 0.989 -9.887 1.00 95.69 97 VAL A C 1
ATOM 774 O O . VAL A 1 97 ? 11.042 -0.116 -9.581 1.00 95.69 97 VAL A O 1
ATOM 777 N N . SER A 1 98 ? 11.888 1.274 -11.111 1.00 95.56 98 SER A N 1
ATOM 778 C CA . SER A 1 98 ? 11.767 0.367 -12.239 1.00 95.56 98 SER A CA 1
ATOM 779 C C . SER A 1 98 ? 13.051 0.290 -13.044 1.00 95.56 98 SER A C 1
ATOM 781 O O . SER A 1 98 ? 13.770 1.280 -13.188 1.00 95.56 98 SER A O 1
ATOM 783 N N . ILE A 1 99 ? 13.292 -0.895 -13.590 1.00 95.00 99 ILE A N 1
ATOM 784 C CA . ILE A 1 99 ? 14.327 -1.193 -14.571 1.00 95.00 99 ILE A CA 1
ATOM 785 C C . ILE A 1 99 ? 13.639 -1.886 -15.742 1.00 95.00 99 ILE A C 1
ATOM 787 O O . ILE A 1 99 ? 12.741 -2.701 -15.542 1.00 95.00 99 ILE A O 1
ATOM 791 N N . ALA A 1 100 ? 14.035 -1.561 -16.961 1.00 93.81 100 ALA A N 1
ATOM 792 C CA . ALA A 1 100 ? 13.560 -2.227 -18.161 1.00 93.81 100 ALA A CA 1
ATOM 793 C C . ALA A 1 100 ? 14.737 -2.488 -19.090 1.00 93.81 100 ALA A C 1
ATOM 795 O O . ALA A 1 100 ? 15.691 -1.713 -19.103 1.00 93.81 100 ALA A O 1
ATOM 796 N N . THR A 1 101 ? 14.689 -3.571 -19.852 1.00 92.19 101 THR A N 1
ATOM 797 C CA . THR A 1 101 ? 15.777 -3.974 -20.741 1.00 92.19 101 THR A CA 1
ATOM 798 C C . THR A 1 101 ? 15.238 -4.368 -22.104 1.00 92.19 101 THR A C 1
ATOM 800 O O . THR A 1 101 ? 14.159 -4.942 -22.219 1.00 92.19 101 THR A O 1
ATOM 803 N N . SER A 1 102 ? 16.001 -4.069 -23.150 1.00 89.38 102 SER A N 1
ATOM 804 C CA . SER A 1 102 ? 15.720 -4.525 -24.508 1.00 89.38 102 SER A CA 1
ATOM 805 C C . SER A 1 102 ? 17.017 -4.820 -25.235 1.00 89.38 102 SER A C 1
ATOM 807 O O . SER A 1 102 ? 17.978 -4.066 -25.111 1.00 89.38 102 SER A O 1
ATOM 809 N N . THR A 1 103 ? 17.041 -5.899 -26.010 1.00 87.19 103 THR A N 1
ATOM 810 C CA . THR A 1 103 ? 18.157 -6.241 -26.909 1.00 87.19 103 THR A CA 1
ATOM 811 C C . THR A 1 103 ? 17.888 -5.821 -28.358 1.00 87.19 103 THR A C 1
ATOM 813 O O . THR A 1 103 ? 18.717 -6.030 -29.241 1.00 87.19 103 THR A O 1
ATOM 816 N N . SER A 1 104 ? 16.718 -5.222 -28.612 1.00 83.12 104 SER A N 1
ATOM 817 C CA . SER A 1 104 ? 16.255 -4.795 -29.937 1.00 83.12 104 SER A CA 1
ATOM 818 C C . SER A 1 104 ? 15.986 -3.288 -29.994 1.00 83.12 104 SER A C 1
ATOM 820 O O . SER A 1 104 ? 15.148 -2.827 -30.770 1.00 83.12 104 SER A O 1
ATOM 822 N N . TYR A 1 105 ? 16.690 -2.499 -29.176 1.00 82.75 105 TYR A N 1
ATOM 823 C CA . TYR A 1 105 ? 16.524 -1.050 -29.156 1.00 82.75 105 TYR A CA 1
ATOM 824 C C . TYR A 1 105 ? 17.071 -0.437 -30.445 1.00 82.75 105 TYR A C 1
ATOM 826 O O . TYR A 1 105 ? 18.263 -0.552 -30.749 1.00 82.75 105 TYR A O 1
ATOM 834 N N . LYS A 1 106 ? 16.195 0.227 -31.200 1.00 79.81 106 LYS A N 1
ATOM 835 C CA . LYS A 1 106 ? 16.541 0.857 -32.476 1.00 79.81 106 LYS A CA 1
ATOM 836 C C . LYS A 1 106 ? 17.293 2.162 -32.234 1.00 79.81 106 LYS A C 1
ATOM 838 O O . LYS A 1 106 ? 16.701 3.164 -31.847 1.00 79.81 106 LYS A O 1
ATOM 843 N N . LEU A 1 107 ? 18.599 2.150 -32.494 1.00 72.19 107 LEU A N 1
ATOM 844 C CA . LEU A 1 107 ? 19.442 3.348 -32.425 1.00 72.19 107 LEU A CA 1
ATOM 845 C C . LEU A 1 107 ? 19.311 4.215 -33.693 1.00 72.19 107 LEU A C 1
ATOM 847 O O . LEU A 1 107 ? 19.449 5.433 -33.639 1.00 72.19 107 LEU A O 1
ATOM 851 N N . ALA A 1 108 ? 19.085 3.551 -34.830 1.00 69.31 108 ALA A N 1
ATOM 852 C CA . ALA A 1 108 ? 18.886 4.093 -36.175 1.00 69.31 108 ALA A CA 1
ATOM 853 C C . ALA A 1 108 ? 18.120 3.052 -37.020 1.00 69.31 108 ALA A C 1
ATOM 855 O O . ALA A 1 108 ? 17.941 1.921 -36.563 1.00 69.31 108 ALA A O 1
ATOM 856 N N . ASP A 1 109 ? 17.727 3.395 -38.254 1.00 61.38 109 ASP A N 1
ATOM 857 C CA . ASP A 1 109 ? 16.839 2.604 -39.135 1.00 61.38 109 ASP A CA 1
ATOM 858 C C . ASP A 1 109 ? 17.258 1.139 -39.398 1.00 61.38 109 ASP A C 1
ATOM 860 O O . ASP A 1 109 ? 16.486 0.369 -39.970 1.00 61.38 109 ASP A O 1
ATOM 864 N N . THR A 1 110 ? 18.455 0.700 -38.991 1.00 62.66 110 THR A N 1
ATOM 865 C CA . THR A 1 110 ? 18.927 -0.683 -39.214 1.00 62.66 110 THR A CA 1
ATOM 866 C C . THR A 1 110 ? 19.790 -1.259 -38.081 1.00 62.66 110 THR A C 1
ATOM 868 O O . THR A 1 110 ? 20.199 -2.414 -38.157 1.00 62.66 110 THR A O 1
ATOM 871 N N . VAL A 1 111 ? 20.070 -0.504 -37.012 1.00 72.06 111 VAL A N 1
ATOM 872 C CA . VAL A 1 111 ? 20.961 -0.968 -35.932 1.00 72.06 111 VAL A CA 1
ATOM 873 C C . VAL A 1 111 ? 20.166 -1.188 -34.653 1.00 72.06 111 VAL A C 1
ATOM 875 O O . VAL A 1 111 ? 19.723 -0.233 -34.007 1.00 72.06 111 VAL A O 1
ATOM 878 N N . ASN A 1 112 ? 20.025 -2.463 -34.292 1.00 80.50 112 ASN A N 1
ATOM 879 C CA . ASN A 1 112 ? 19.570 -2.877 -32.974 1.00 80.50 112 ASN A CA 1
ATOM 880 C C . ASN A 1 112 ? 20.735 -2.796 -31.988 1.00 80.50 112 ASN A C 1
ATOM 882 O O . ASN A 1 112 ? 21.878 -3.108 -32.317 1.00 80.50 112 ASN A O 1
ATOM 886 N N . SER A 1 113 ? 20.421 -2.384 -30.772 1.00 85.75 113 SER A N 1
ATOM 887 C CA . SER A 1 113 ? 21.364 -2.272 -29.670 1.00 85.75 113 SER A CA 1
ATOM 888 C C . SER A 1 113 ? 20.703 -2.726 -28.381 1.00 85.75 113 SER A C 1
ATOM 890 O O . SER A 1 113 ? 19.473 -2.792 -28.283 1.00 85.75 113 SER A O 1
ATOM 892 N N . ASN A 1 114 ? 21.526 -3.006 -27.377 1.00 89.31 114 ASN A N 1
ATOM 893 C CA . ASN A 1 114 ? 21.021 -3.220 -26.033 1.00 89.31 114 ASN A CA 1
ATOM 894 C C . ASN A 1 114 ? 20.678 -1.873 -25.387 1.00 89.31 114 ASN A C 1
ATOM 896 O O . ASN A 1 114 ? 21.449 -0.918 -25.486 1.00 89.31 114 ASN A O 1
ATOM 900 N N . ALA A 1 115 ? 19.554 -1.802 -24.686 1.00 90.81 115 ALA A N 1
ATOM 901 C CA . ALA A 1 115 ? 19.168 -0.653 -23.885 1.00 90.81 115 ALA A CA 1
ATOM 902 C C . ALA A 1 115 ? 18.670 -1.079 -22.508 1.00 90.81 115 ALA A C 1
ATOM 904 O O . ALA A 1 115 ? 18.024 -2.115 -22.347 1.00 90.81 115 ALA A O 1
ATOM 905 N N . ILE A 1 116 ? 18.970 -0.240 -21.523 1.00 93.19 116 ILE A N 1
ATOM 906 C CA . ILE A 1 116 ? 18.490 -0.328 -20.153 1.00 93.19 116 ILE A CA 1
ATOM 907 C C . ILE A 1 116 ? 17.787 0.989 -19.835 1.00 93.19 116 ILE A C 1
ATOM 909 O O . ILE A 1 116 ? 18.376 2.063 -19.932 1.00 93.19 116 ILE A O 1
ATOM 913 N N . GLY A 1 117 ? 16.522 0.909 -19.451 1.00 94.19 117 GLY A N 1
ATOM 914 C CA . GLY A 1 117 ? 15.783 1.999 -18.837 1.00 94.19 117 GLY A CA 1
ATOM 915 C C . GLY A 1 117 ? 15.864 1.879 -17.324 1.00 94.19 117 GLY A C 1
ATOM 916 O O . GLY A 1 117 ? 15.708 0.788 -16.781 1.00 94.19 117 GLY A O 1
ATOM 917 N N . VAL A 1 118 ? 16.063 2.996 -16.637 1.00 95.94 118 VAL A N 1
ATOM 918 C CA . VAL A 1 118 ? 15.901 3.097 -15.184 1.00 95.94 118 VAL A CA 1
ATOM 919 C C . VAL A 1 118 ? 14.965 4.257 -14.912 1.00 95.94 118 VAL A C 1
ATOM 921 O O . VAL A 1 118 ? 15.140 5.343 -15.461 1.00 95.94 118 VAL A O 1
ATOM 924 N N . GLY A 1 119 ? 13.960 4.050 -14.072 1.00 96.31 119 GLY A N 1
ATOM 925 C CA . GLY A 1 119 ? 13.007 5.104 -13.767 1.00 96.31 119 GLY A CA 1
ATOM 926 C C . GLY A 1 119 ? 12.360 4.951 -12.410 1.00 96.31 119 GLY A C 1
ATOM 927 O O . GLY A 1 119 ? 12.306 3.860 -11.851 1.00 96.31 119 GLY A O 1
ATOM 928 N N . ALA A 1 120 ? 11.849 6.054 -11.892 1.00 96.62 120 ALA A N 1
ATOM 929 C CA . ALA A 1 120 ? 11.130 6.111 -10.638 1.00 96.62 120 ALA A CA 1
ATOM 930 C C . ALA A 1 120 ? 9.820 6.873 -10.821 1.00 96.62 120 ALA A C 1
ATOM 932 O O . ALA A 1 120 ? 9.717 7.769 -11.660 1.00 96.62 120 ALA A O 1
ATOM 933 N N . ARG A 1 121 ? 8.819 6.527 -10.018 1.00 94.31 121 ARG A N 1
ATOM 934 C CA . ARG A 1 121 ? 7.561 7.267 -9.937 1.00 94.31 121 ARG A CA 1
ATOM 935 C C . ARG A 1 121 ? 7.049 7.328 -8.516 1.00 94.31 121 ARG A C 1
ATOM 937 O O . ARG A 1 121 ? 7.292 6.425 -7.722 1.00 94.31 121 ARG A O 1
ATOM 944 N N . THR A 1 122 ? 6.329 8.388 -8.203 1.00 91.88 122 THR A N 1
ATOM 945 C CA . THR A 1 122 ? 5.646 8.548 -6.925 1.00 91.88 122 THR A CA 1
ATOM 946 C C . THR A 1 122 ? 4.383 9.369 -7.106 1.00 91.88 122 THR A C 1
ATOM 948 O O . THR A 1 122 ? 4.212 10.093 -8.087 1.00 91.88 122 THR A O 1
ATOM 951 N N . ILE A 1 123 ? 3.486 9.269 -6.137 1.00 87.44 123 ILE A N 1
ATOM 952 C CA . ILE A 1 123 ? 2.211 9.964 -6.167 1.00 87.44 123 ILE A CA 1
ATOM 953 C C . ILE A 1 123 ? 2.327 11.218 -5.315 1.00 87.44 123 ILE A C 1
ATOM 955 O O . ILE A 1 123 ? 2.570 11.150 -4.112 1.00 87.44 123 ILE A O 1
ATOM 959 N N . LEU A 1 124 ? 2.165 12.366 -5.969 1.00 86.31 124 LEU A N 1
ATOM 960 C CA . LEU A 1 124 ? 2.245 13.682 -5.345 1.00 86.31 124 LEU A CA 1
ATOM 961 C C . LEU A 1 124 ? 0.959 14.024 -4.591 1.00 86.31 124 LEU A C 1
ATOM 963 O O . LEU A 1 124 ? 1.001 14.703 -3.566 1.00 86.31 124 LEU A O 1
ATOM 967 N N . TYR A 1 125 ? -0.180 13.566 -5.111 1.00 84.69 125 TYR A N 1
ATOM 968 C CA . TYR A 1 125 ? -1.490 13.864 -4.550 1.00 84.69 125 TYR A CA 1
ATOM 969 C C . TYR A 1 125 ? -2.502 12.757 -4.850 1.00 84.69 125 TYR A C 1
ATOM 971 O O . TYR A 1 125 ? -2.536 12.223 -5.961 1.00 84.69 125 TYR A O 1
ATOM 979 N N . ARG A 1 126 ? -3.381 12.470 -3.882 1.00 81.50 126 ARG A N 1
ATOM 980 C CA . ARG A 1 126 ? -4.601 11.665 -4.068 1.00 81.50 126 ARG A CA 1
ATOM 981 C C . ARG A 1 126 ? -5.799 12.334 -3.396 1.00 81.50 126 ARG A C 1
ATOM 983 O O . ARG A 1 126 ? -5.684 12.844 -2.284 1.00 81.50 126 ARG A O 1
ATOM 990 N N . SER A 1 127 ? -6.965 12.276 -4.032 1.00 78.38 127 SER A N 1
ATOM 991 C CA . SER A 1 127 ? -8.235 12.731 -3.458 1.00 78.38 127 SER A CA 1
ATOM 992 C C . SER A 1 127 ? -8.570 11.996 -2.163 1.00 78.38 127 SER A C 1
ATOM 994 O O . SER A 1 127 ? -8.279 10.808 -2.022 1.00 78.38 127 SER A O 1
ATOM 996 N N . LYS A 1 128 ? -9.225 12.679 -1.216 1.00 75.25 128 LYS A N 1
ATOM 997 C CA . LYS A 1 128 ? -9.661 12.079 0.055 1.00 75.25 128 LYS A CA 1
ATOM 998 C C . LYS A 1 128 ? -10.596 10.888 -0.168 1.00 75.25 128 LYS A C 1
ATOM 1000 O O . LYS A 1 128 ? -11.312 10.816 -1.162 1.00 75.25 128 LYS A O 1
ATOM 1005 N N . LEU A 1 129 ? -10.565 9.939 0.769 1.00 71.31 129 LEU A N 1
ATOM 1006 C CA . LEU A 1 129 ? -11.568 8.881 0.817 1.00 71.31 129 LEU A CA 1
ATOM 1007 C C . LEU A 1 129 ? -12.908 9.490 1.235 1.00 71.31 129 LEU A C 1
ATOM 1009 O O . LEU A 1 129 ? -13.001 10.134 2.279 1.00 71.31 129 LEU A O 1
ATOM 1013 N N . GLU A 1 130 ? -13.944 9.260 0.438 1.00 67.88 130 GLU A N 1
ATOM 1014 C CA . GLU A 1 130 ? -15.298 9.748 0.700 1.00 67.88 130 GLU A CA 1
ATOM 1015 C C . GLU A 1 130 ? -16.323 8.606 0.634 1.00 67.88 130 GLU A C 1
ATOM 1017 O O . GLU A 1 130 ? -16.050 7.522 0.118 1.00 67.88 130 GLU A O 1
ATOM 1022 N N . GLY A 1 131 ? -17.514 8.828 1.192 1.00 71.00 131 GLY A N 1
ATOM 1023 C CA . GLY A 1 131 ? -18.631 7.884 1.109 1.00 71.00 131 GLY A CA 1
ATOM 1024 C C . GLY A 1 131 ? -18.340 6.507 1.719 1.00 71.00 131 GLY A C 1
ATOM 1025 O O . GLY A 1 131 ? -18.031 6.389 2.903 1.00 71.00 131 GLY A O 1
ATOM 1026 N N . LYS A 1 132 ? -18.473 5.442 0.916 1.00 67.31 132 LYS A N 1
ATOM 1027 C CA . LYS A 1 132 ? -18.400 4.049 1.396 1.00 67.31 132 LYS A CA 1
ATOM 1028 C C . LYS A 1 132 ? -17.033 3.667 1.971 1.00 67.31 132 LYS A C 1
ATOM 1030 O O . LYS A 1 132 ? -17.007 2.968 2.975 1.00 67.31 132 LYS A O 1
ATOM 1035 N N . ALA A 1 133 ? -15.915 4.150 1.421 1.00 66.81 133 ALA A N 1
ATOM 1036 C CA . ALA A 1 133 ? -14.609 3.877 2.036 1.00 66.81 133 ALA A CA 1
ATOM 1037 C C . ALA A 1 133 ? -14.455 4.519 3.388 1.00 66.81 133 ALA A C 1
ATOM 1039 O O . ALA A 1 133 ? -13.894 3.911 4.287 1.00 66.81 133 ALA A O 1
ATOM 1040 N N . LYS A 1 134 ? -14.932 5.758 3.509 1.00 69.00 134 LYS A N 1
ATOM 1041 C CA . LYS A 1 134 ? -14.906 6.481 4.771 1.00 69.00 134 LYS A CA 1
ATOM 1042 C C . LYS A 1 134 ? -15.590 5.630 5.854 1.00 69.00 134 LYS A C 1
ATOM 1044 O O . LYS A 1 134 ? -15.053 5.470 6.941 1.00 69.00 134 LYS A O 1
ATOM 1049 N N . LYS A 1 135 ? -16.712 4.992 5.502 1.00 70.69 135 LYS A N 1
ATOM 1050 C CA . LYS A 1 135 ? -17.423 4.046 6.369 1.00 70.69 135 LYS A CA 1
ATOM 1051 C C . LYS A 1 135 ? -16.644 2.748 6.640 1.00 70.69 135 LYS A C 1
ATOM 1053 O O . LYS A 1 135 ? -16.505 2.374 7.792 1.00 70.69 135 LYS A O 1
ATOM 1058 N N . LEU A 1 136 ? -16.103 2.087 5.618 1.00 68.62 136 LEU A N 1
ATOM 1059 C CA . LEU A 1 136 ? -15.342 0.836 5.792 1.00 68.62 136 LEU A CA 1
ATOM 1060 C C . LEU A 1 136 ? -14.102 1.030 6.670 1.00 68.62 136 LEU A C 1
ATOM 1062 O O . LEU A 1 136 ? -13.814 0.234 7.553 1.00 68.62 136 LEU A O 1
ATOM 1066 N N . VAL A 1 137 ? -13.392 2.134 6.463 1.00 67.75 137 VAL A N 1
ATOM 1067 C CA . VAL A 1 137 ? -12.224 2.513 7.257 1.00 67.75 137 VAL A CA 1
ATOM 1068 C C . VAL A 1 137 ? -12.604 2.760 8.727 1.00 67.75 137 VAL A C 1
ATOM 1070 O O . VAL A 1 137 ? -11.834 2.404 9.618 1.00 67.75 137 VAL A O 1
ATOM 1073 N N . ASN A 1 138 ? -13.808 3.277 9.003 1.00 68.31 138 ASN A N 1
ATOM 1074 C CA . ASN A 1 138 ? -14.340 3.348 10.370 1.00 68.31 138 ASN A CA 1
ATOM 1075 C C . ASN A 1 138 ? -14.612 1.981 10.977 1.00 68.31 138 ASN A C 1
ATOM 1077 O O . ASN A 1 138 ? -14.334 1.770 12.152 1.00 68.31 138 ASN A O 1
ATOM 1081 N N . GLU A 1 139 ? -15.166 1.064 10.195 1.00 69.81 139 GLU A N 1
ATOM 1082 C CA . GLU A 1 139 ? -15.465 -0.289 10.659 1.00 69.81 139 GLU A CA 1
ATOM 1083 C C . GLU A 1 139 ? -14.165 -1.027 11.048 1.00 69.81 139 GLU A C 1
ATOM 1085 O O . GLU A 1 139 ? -14.127 -1.663 12.100 1.00 69.81 139 GLU A O 1
ATOM 1090 N N . ILE A 1 140 ? -13.059 -0.838 10.303 1.00 69.44 140 ILE A N 1
ATOM 1091 C CA . ILE A 1 140 ? -11.711 -1.325 10.691 1.00 69.44 140 ILE A CA 1
ATOM 1092 C C . ILE A 1 140 ? -11.277 -0.733 12.028 1.00 69.44 140 ILE A C 1
ATOM 1094 O O . ILE A 1 140 ? -10.789 -1.441 12.909 1.00 69.44 140 ILE A O 1
ATOM 1098 N N . TYR A 1 141 ? -11.408 0.586 12.161 1.00 68.75 141 TYR A N 1
ATOM 1099 C CA . TYR A 1 141 ? -10.985 1.305 13.354 1.00 68.75 141 TYR A CA 1
ATOM 1100 C C . TYR A 1 141 ? -11.735 0.810 14.593 1.00 68.75 141 TYR A C 1
ATOM 1102 O O . TYR A 1 141 ? -11.109 0.468 15.596 1.00 68.75 141 TYR A O 1
ATOM 1110 N N . LEU A 1 142 ? -13.062 0.703 14.500 1.00 67.69 142 LEU A N 1
ATOM 1111 C CA . LEU A 1 142 ? -13.903 0.177 15.571 1.00 67.69 142 LEU A CA 1
ATOM 1112 C C . LEU A 1 142 ? -13.508 -1.255 15.925 1.00 67.69 142 LEU A C 1
ATOM 1114 O O . LEU A 1 142 ? -13.363 -1.563 17.105 1.00 67.69 142 LEU A O 1
ATOM 1118 N N . ASN A 1 143 ? -13.245 -2.104 14.930 1.00 70.56 143 ASN A N 1
ATOM 1119 C CA . ASN A 1 143 ? -12.781 -3.461 15.188 1.00 70.56 143 ASN A CA 1
ATOM 1120 C C . ASN A 1 143 ? -11.450 -3.489 15.957 1.00 70.56 143 ASN A C 1
ATOM 1122 O O . ASN A 1 143 ? -11.311 -4.237 16.917 1.00 70.56 143 ASN A O 1
ATOM 1126 N N . ARG A 1 144 ? -10.489 -2.620 15.621 1.00 68.56 144 ARG A N 1
ATOM 1127 C CA . ARG A 1 144 ? -9.221 -2.520 16.368 1.00 68.56 144 ARG A CA 1
ATOM 1128 C C . ARG A 1 144 ? -9.412 -2.041 17.802 1.00 68.56 144 ARG A C 1
ATOM 1130 O O . ARG A 1 144 ? -8.738 -2.538 18.703 1.00 68.56 144 ARG A O 1
ATOM 1137 N N . VAL A 1 145 ? -10.333 -1.104 18.033 1.00 67.19 145 VAL A N 1
ATOM 1138 C CA . VAL A 1 145 ? -10.709 -0.695 19.395 1.00 67.19 145 VAL A CA 1
ATOM 1139 C C . VAL A 1 145 ? -11.289 -1.893 20.150 1.00 67.19 145 VAL A C 1
ATOM 1141 O O . VAL A 1 145 ? -10.842 -2.178 21.257 1.00 67.19 145 VAL A O 1
ATOM 1144 N N . ILE A 1 146 ? -12.199 -2.649 19.529 1.00 65.75 146 ILE A N 1
ATOM 1145 C CA . ILE A 1 146 ? -12.789 -3.880 20.084 1.00 65.75 146 ILE A CA 1
ATOM 1146 C C . ILE A 1 146 ? -11.719 -4.949 20.359 1.00 65.75 146 ILE A C 1
ATOM 1148 O O . ILE A 1 146 ? -11.774 -5.658 21.363 1.00 65.75 146 ILE A O 1
ATOM 1152 N N . GLU A 1 147 ? -10.709 -5.078 19.504 1.00 66.00 147 GLU A N 1
ATOM 1153 C CA . GLU A 1 147 ? -9.573 -5.963 19.754 1.00 66.00 147 GLU A CA 1
ATOM 1154 C C . GLU A 1 147 ? -8.726 -5.500 20.935 1.00 66.00 147 GLU A C 1
ATOM 1156 O O . GLU A 1 147 ? -8.353 -6.327 21.763 1.00 66.00 147 GLU A O 1
ATOM 1161 N N . SER A 1 148 ? -8.480 -4.196 21.064 1.00 60.56 148 SER A N 1
ATOM 1162 C CA . SER A 1 148 ? -7.759 -3.646 22.214 1.00 60.56 148 SER A CA 1
ATOM 1163 C C . SER A 1 148 ? -8.546 -3.789 23.519 1.00 60.56 148 SER A C 1
ATOM 1165 O O . SER A 1 148 ? -7.965 -4.105 24.553 1.00 60.56 148 SER A O 1
ATOM 1167 N N . LEU A 1 149 ? -9.873 -3.677 23.449 1.00 59.41 149 LEU A N 1
ATOM 1168 C CA . LEU A 1 149 ? -10.803 -3.959 24.538 1.00 59.41 149 LEU A CA 1
ATOM 1169 C C . LEU A 1 149 ? -10.669 -5.394 25.056 1.00 59.41 149 LEU A C 1
ATOM 1171 O O . LEU A 1 149 ? -10.715 -5.627 26.261 1.00 59.41 149 LEU A O 1
ATOM 1175 N N . ASN A 1 150 ? -10.426 -6.354 24.160 1.00 57.22 150 ASN A N 1
ATOM 1176 C CA . ASN A 1 150 ? -10.259 -7.761 24.528 1.00 57.22 150 ASN A CA 1
ATOM 1177 C C . ASN A 1 150 ? -9.034 -8.041 25.408 1.00 57.22 150 ASN A C 1
ATOM 1179 O O . ASN A 1 150 ? -8.925 -9.155 25.915 1.00 57.22 150 ASN A O 1
ATOM 1183 N N . ILE A 1 151 ? -8.103 -7.093 25.526 1.00 54.59 151 ILE A N 1
ATOM 1184 C CA . ILE A 1 151 ? -6.828 -7.274 26.226 1.00 54.59 151 ILE A CA 1
ATOM 1185 C C . ILE A 1 151 ? -6.858 -6.647 27.635 1.00 54.59 151 ILE A C 1
ATOM 1187 O O . ILE A 1 151 ? -6.049 -7.040 28.466 1.00 54.59 151 ILE A O 1
ATOM 1191 N N . VAL A 1 152 ? -7.772 -5.707 27.934 1.00 60.56 152 VAL A N 1
ATOM 1192 C CA . VAL A 1 152 ? -7.572 -4.746 29.049 1.00 60.56 152 VAL A CA 1
ATOM 1193 C C . VAL A 1 152 ? -8.733 -4.671 30.056 1.00 60.56 152 VAL A C 1
ATOM 1195 O O . VAL A 1 152 ? -8.604 -4.041 31.096 1.00 60.56 152 VAL A O 1
ATOM 1198 N N . VAL A 1 153 ? -9.868 -5.335 29.822 1.00 66.88 153 VAL A N 1
ATOM 1199 C CA . VAL A 1 153 ? -11.031 -5.251 30.734 1.00 66.88 153 VAL A CA 1
ATOM 1200 C C . VAL A 1 153 ? -10.714 -5.655 32.180 1.00 66.88 153 VAL A C 1
ATOM 1202 O O . VAL A 1 153 ? -11.104 -4.934 33.093 1.00 66.88 153 VAL A O 1
ATOM 1205 N N . SER A 1 154 ? -9.990 -6.757 32.398 1.00 67.12 154 SER A N 1
ATOM 1206 C CA . SER A 1 154 ? -9.566 -7.161 33.746 1.00 67.12 154 SER A CA 1
ATOM 1207 C C . SER A 1 154 ? -8.664 -6.106 34.384 1.00 67.12 154 SER A C 1
ATOM 1209 O O . SER A 1 154 ? -8.847 -5.757 35.541 1.00 67.12 154 SER A O 1
ATOM 1211 N N . THR A 1 155 ? -7.785 -5.487 33.594 1.00 74.81 155 THR A N 1
ATOM 1212 C CA . THR A 1 155 ? -6.944 -4.373 34.044 1.00 74.81 155 THR A CA 1
ATOM 1213 C C . THR A 1 155 ? -7.768 -3.159 34.473 1.00 74.81 155 THR A C 1
ATOM 1215 O O . THR A 1 155 ? -7.428 -2.530 35.469 1.00 74.81 155 THR A O 1
ATOM 1218 N N . TYR A 1 156 ? -8.852 -2.818 33.767 1.00 76.44 156 TYR A N 1
ATOM 1219 C CA . TYR A 1 156 ? -9.724 -1.714 34.185 1.00 76.44 156 TYR A CA 1
ATOM 1220 C C . TYR A 1 156 ? -10.568 -2.071 35.411 1.00 76.44 156 TYR A C 1
ATOM 1222 O O . TYR A 1 156 ? -10.817 -1.199 36.233 1.00 76.44 156 TYR A O 1
ATOM 1230 N N . LEU A 1 157 ? -10.985 -3.329 35.571 1.00 75.56 157 LEU A N 1
ATOM 1231 C CA . LEU A 1 157 ? -11.667 -3.779 36.789 1.00 75.56 157 LEU A CA 1
ATOM 1232 C C . LEU A 1 157 ? -10.733 -3.683 38.005 1.00 75.56 157 LEU A C 1
ATOM 1234 O O . LEU A 1 157 ? -11.124 -3.109 39.020 1.00 75.56 157 LEU A O 1
ATOM 1238 N N . ASP A 1 158 ? -9.482 -4.127 37.862 1.00 81.00 158 ASP A N 1
ATOM 1239 C CA . ASP A 1 158 ? -8.450 -3.984 38.896 1.00 81.00 158 ASP A CA 1
ATOM 1240 C C . ASP A 1 158 ? -8.188 -2.500 39.217 1.00 81.00 158 ASP A C 1
ATOM 1242 O O . ASP A 1 158 ? -8.075 -2.105 40.376 1.00 81.00 158 ASP A O 1
ATOM 1246 N N . GLN A 1 159 ? -8.119 -1.639 38.194 1.00 83.31 159 GLN A N 1
ATOM 1247 C CA . GLN A 1 159 ? -7.957 -0.193 38.380 1.00 83.31 159 GLN A CA 1
ATOM 1248 C C . GLN A 1 159 ? -9.163 0.453 39.067 1.00 83.31 159 GLN A C 1
ATOM 1250 O O . GLN A 1 159 ? -8.967 1.335 39.900 1.00 83.31 159 GLN A O 1
ATOM 1255 N N . ALA A 1 160 ? -10.385 0.028 38.742 1.00 83.31 160 ALA A N 1
ATOM 1256 C CA . ALA A 1 160 ? -11.605 0.523 39.371 1.00 83.31 160 ALA A CA 1
ATOM 1257 C C . ALA A 1 160 ? -11.598 0.213 40.874 1.00 83.31 160 ALA A C 1
ATOM 1259 O O . ALA A 1 160 ? -11.836 1.104 41.691 1.00 83.31 160 ALA A O 1
ATOM 1260 N N . GLU A 1 161 ? -11.246 -1.024 41.238 1.00 82.31 161 GLU A N 1
ATOM 1261 C CA . GLU A 1 161 ? -11.120 -1.451 42.633 1.00 82.31 161 GLU A CA 1
ATOM 1262 C C . GLU A 1 161 ? -10.030 -0.653 43.367 1.00 82.31 161 GLU A C 1
ATOM 1264 O O . GLU A 1 161 ? -10.272 -0.119 44.451 1.00 82.31 161 GLU A O 1
ATOM 1269 N N . LEU A 1 162 ? -8.858 -0.472 42.745 1.00 86.81 162 LEU A N 1
ATOM 1270 C CA . LEU A 1 162 ? -7.768 0.343 43.300 1.00 86.81 162 LEU A CA 1
ATOM 1271 C C . LEU A 1 162 ? -8.147 1.820 43.485 1.00 86.81 162 LEU A C 1
ATOM 1273 O O . LEU A 1 162 ? -7.632 2.474 44.393 1.00 86.81 162 LEU A O 1
ATOM 1277 N N . GLN A 1 163 ? -9.034 2.354 42.643 1.00 88.50 163 GLN A N 1
ATOM 1278 C CA . GLN A 1 163 ? -9.551 3.721 42.752 1.00 88.50 163 GLN A CA 1
ATOM 1279 C C . GLN A 1 163 ? -10.746 3.845 43.709 1.00 88.50 163 GLN A C 1
ATOM 1281 O O . GLN A 1 163 ? -11.270 4.944 43.896 1.00 88.50 163 GLN A O 1
ATOM 1286 N N . GLY A 1 164 ? -11.161 2.748 44.349 1.00 86.62 164 GLY A N 1
ATOM 1287 C CA . GLY A 1 164 ? -12.261 2.740 45.310 1.00 86.62 164 GLY A CA 1
ATOM 1288 C C . GLY A 1 164 ? -13.640 2.904 44.669 1.00 86.62 164 GLY A C 1
ATOM 1289 O O . GLY A 1 164 ? -14.568 3.359 45.340 1.00 86.62 164 GLY A O 1
ATOM 1290 N N . ILE A 1 165 ? -13.786 2.558 43.385 1.00 87.25 165 ILE A N 1
ATOM 1291 C CA . ILE A 1 165 ? -15.096 2.456 42.737 1.00 87.25 165 ILE A CA 1
ATOM 1292 C C . ILE A 1 165 ? -15.891 1.352 43.449 1.00 87.25 165 ILE A C 1
ATOM 1294 O O . ILE A 1 165 ? -15.383 0.255 43.682 1.00 87.25 165 ILE A O 1
ATOM 1298 N N . ASP A 1 166 ? -17.151 1.627 43.796 1.00 83.38 166 ASP A N 1
ATOM 1299 C CA . ASP A 1 166 ? -18.029 0.610 44.379 1.00 83.38 166 ASP A CA 1
ATOM 1300 C C . ASP A 1 166 ? -18.352 -0.462 43.334 1.00 83.38 166 ASP A C 1
ATOM 1302 O O . ASP A 1 166 ? -19.177 -0.256 42.443 1.00 83.38 166 ASP A O 1
ATOM 1306 N N . MET A 1 167 ? -17.718 -1.625 43.473 1.00 79.75 167 MET A N 1
ATOM 1307 C CA . MET A 1 167 ? -17.873 -2.757 42.558 1.00 79.75 167 MET A CA 1
ATOM 1308 C C . MET A 1 167 ? -19.289 -3.354 42.553 1.00 79.75 167 MET A C 1
ATOM 1310 O O . MET A 1 167 ? -19.627 -4.109 41.641 1.00 79.75 167 MET A O 1
ATOM 1314 N N . ASN A 1 168 ? -20.133 -2.997 43.530 1.00 77.00 168 ASN A N 1
ATOM 1315 C CA . ASN A 1 168 ? -21.550 -3.372 43.560 1.00 77.00 168 ASN A CA 1
ATOM 1316 C C . ASN A 1 168 ? -22.442 -2.367 42.814 1.00 77.00 168 ASN A C 1
ATOM 1318 O O . ASN A 1 168 ? -23.606 -2.661 42.530 1.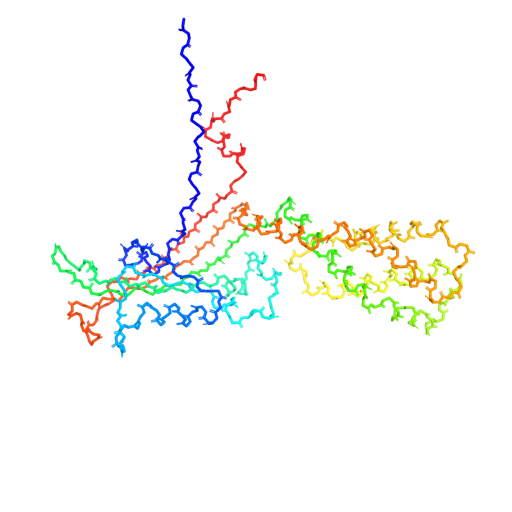00 77.00 168 ASN A O 1
ATOM 1322 N N . ASN A 1 169 ? -21.920 -1.184 42.485 1.00 79.88 169 ASN A N 1
ATOM 1323 C CA . ASN A 1 169 ? -22.625 -0.169 41.721 1.00 79.88 169 ASN A CA 1
ATOM 1324 C C . ASN A 1 169 ? -22.315 -0.335 40.229 1.00 79.88 169 ASN A C 1
ATOM 1326 O O . ASN A 1 169 ? -21.328 0.186 39.706 1.00 79.88 169 ASN A O 1
ATOM 1330 N N . PHE A 1 170 ? -23.206 -1.044 39.531 1.00 74.94 170 PHE A N 1
ATOM 1331 C CA . PHE A 1 170 ? -23.082 -1.316 38.098 1.00 74.94 170 PHE A CA 1
ATOM 1332 C C . PHE A 1 170 ? -22.837 -0.056 37.266 1.00 74.94 170 PHE A C 1
ATOM 1334 O O . PHE A 1 170 ? -21.995 -0.070 36.373 1.00 74.94 170 PHE A O 1
ATOM 1341 N N . THR A 1 171 ? -23.547 1.032 37.566 1.00 78.62 171 THR A N 1
ATOM 1342 C CA . THR A 1 171 ? -23.416 2.296 36.838 1.00 78.62 171 THR A CA 1
ATOM 1343 C C . THR A 1 171 ? -22.024 2.891 37.030 1.00 78.62 171 THR A C 1
ATOM 1345 O O . THR A 1 171 ? -21.387 3.251 36.048 1.00 78.62 171 THR A O 1
ATOM 1348 N N . ALA A 1 172 ? -21.503 2.903 38.260 1.00 81.31 172 ALA A N 1
ATOM 1349 C CA . ALA A 1 172 ? -20.171 3.440 38.544 1.00 81.31 172 ALA A CA 1
ATOM 1350 C C . ALA A 1 172 ? -19.053 2.637 37.854 1.00 81.31 172 ALA A C 1
ATOM 1352 O O . ALA A 1 172 ? -18.154 3.221 37.249 1.00 81.31 172 ALA A O 1
ATOM 1353 N N . VAL A 1 173 ? -19.129 1.303 37.891 1.00 78.31 173 VAL A N 1
ATOM 1354 C CA . VAL A 1 173 ? -18.156 0.423 37.219 1.00 78.31 173 VAL A CA 1
ATOM 1355 C C . VAL A 1 173 ? -18.249 0.559 35.697 1.00 78.31 173 VAL A C 1
ATOM 1357 O O . VAL A 1 173 ? -17.228 0.667 35.020 1.00 78.31 173 VAL A O 1
ATOM 1360 N N . LYS A 1 174 ? -19.469 0.598 35.147 1.00 76.75 174 LYS A N 1
ATOM 1361 C CA . LYS A 1 174 ? -19.723 0.821 33.716 1.00 76.75 174 LYS A CA 1
ATOM 1362 C C . LYS A 1 174 ? -19.124 2.145 33.251 1.00 76.75 174 LYS A C 1
ATOM 1364 O O . LYS A 1 174 ? -18.407 2.152 32.255 1.00 76.75 174 LYS A O 1
ATOM 1369 N N . ASP A 1 175 ? -19.401 3.235 33.960 1.00 82.19 175 ASP A N 1
ATOM 1370 C CA . ASP A 1 175 ? -18.930 4.571 33.596 1.00 82.19 175 ASP A CA 1
ATOM 1371 C C . ASP A 1 175 ? -17.404 4.658 33.665 1.00 82.19 175 ASP A C 1
ATOM 1373 O O . ASP A 1 175 ? -16.782 5.233 32.767 1.00 82.19 175 ASP A O 1
ATOM 1377 N N . PHE A 1 176 ? -16.793 4.028 34.675 1.00 84.69 176 PHE A N 1
ATOM 1378 C CA . PHE A 1 176 ? -15.342 3.927 34.789 1.00 84.69 176 PHE A CA 1
ATOM 1379 C C . PHE A 1 176 ? -14.735 3.185 33.594 1.00 84.69 176 PHE A C 1
ATOM 1381 O O . PHE A 1 176 ? -13.926 3.756 32.867 1.00 84.69 176 PHE A O 1
ATOM 1388 N N . ILE A 1 177 ? -15.176 1.948 33.333 1.00 77.88 177 ILE A N 1
ATOM 1389 C CA . ILE A 1 177 ? -14.659 1.132 32.225 1.00 77.88 177 ILE A CA 1
ATOM 1390 C C . ILE A 1 177 ? -14.855 1.856 30.894 1.00 77.88 177 ILE A C 1
ATOM 1392 O O . ILE A 1 177 ? -13.934 1.919 30.085 1.00 77.88 177 ILE A O 1
ATOM 1396 N N . LEU A 1 178 ? -16.040 2.420 30.653 1.00 75.88 178 LEU A N 1
ATOM 1397 C CA . LEU A 1 178 ? -16.347 3.114 29.407 1.00 75.88 178 LEU A CA 1
ATOM 1398 C C . LEU A 1 178 ? -15.438 4.333 29.214 1.00 75.88 178 LEU A C 1
ATOM 1400 O O . LEU A 1 178 ? -14.913 4.531 28.120 1.00 75.88 178 LEU A O 1
ATOM 1404 N N . THR A 1 179 ? -15.198 5.097 30.278 1.00 81.62 179 THR A N 1
ATOM 1405 C CA . THR A 1 179 ? -14.290 6.248 30.250 1.00 81.62 179 THR A CA 1
ATOM 1406 C C . THR A 1 179 ? -12.854 5.808 29.984 1.00 81.62 179 THR A C 1
ATOM 1408 O O . THR A 1 179 ? -12.259 6.283 29.022 1.00 81.62 179 THR A O 1
ATOM 1411 N N . SER A 1 180 ? -12.321 4.842 30.737 1.00 80.50 180 SER A N 1
ATOM 1412 C CA . SER A 1 180 ? -10.935 4.381 30.579 1.00 80.50 180 SER A CA 1
ATOM 1413 C C . SER A 1 180 ? -10.669 3.764 29.206 1.00 80.50 180 SER A C 1
ATOM 1415 O O . SER A 1 180 ? -9.625 3.997 28.603 1.00 80.50 180 SER A O 1
ATOM 1417 N N . VAL A 1 181 ? -11.633 3.020 28.663 1.00 75.12 181 VAL A N 1
ATOM 1418 C CA . VAL A 1 181 ? -11.548 2.451 27.312 1.00 75.12 181 VAL A CA 1
ATOM 1419 C C . VAL A 1 181 ? -11.527 3.542 26.252 1.00 75.12 181 VAL A C 1
ATOM 1421 O O . VAL A 1 181 ? -10.743 3.463 25.303 1.00 75.12 181 VAL A O 1
ATOM 1424 N N . ILE A 1 182 ? -12.412 4.536 26.374 1.00 73.06 182 ILE A N 1
ATOM 1425 C CA . ILE A 1 182 ? -12.479 5.647 25.424 1.00 73.06 182 ILE A CA 1
ATOM 1426 C C . ILE A 1 182 ? -11.207 6.478 25.512 1.00 73.06 182 ILE A C 1
ATOM 1428 O O . ILE A 1 182 ? -10.679 6.841 24.467 1.00 73.06 182 ILE A O 1
ATOM 1432 N N . GLU A 1 183 ? -10.686 6.743 26.707 1.00 76.50 183 GLU A N 1
ATOM 1433 C CA . GLU A 1 183 ? -9.428 7.462 26.905 1.00 76.50 183 GLU A CA 1
ATOM 1434 C C . GLU A 1 183 ? -8.247 6.704 26.298 1.00 76.50 183 GLU A C 1
ATOM 1436 O O . GLU A 1 183 ? -7.508 7.281 25.507 1.00 76.50 183 GLU A O 1
ATOM 1441 N N . ASP A 1 184 ? -8.102 5.403 26.561 1.00 74.81 184 ASP A N 1
ATOM 1442 C CA . ASP A 1 184 ? -7.004 4.606 26.003 1.00 74.81 184 ASP A CA 1
ATOM 1443 C C . ASP A 1 184 ? -7.108 4.433 24.490 1.00 74.81 184 ASP A C 1
ATOM 1445 O O . ASP A 1 184 ? -6.090 4.453 23.788 1.00 74.81 184 ASP A O 1
ATOM 1449 N N . ALA A 1 185 ? -8.325 4.275 23.963 1.00 69.69 185 ALA A N 1
ATOM 1450 C CA . ALA A 1 185 ? -8.552 4.347 22.530 1.00 69.69 185 ALA A CA 1
ATOM 1451 C C . ALA A 1 185 ? -8.098 5.727 22.037 1.00 69.69 185 ALA A C 1
ATOM 1453 O O . ALA A 1 185 ? -7.173 5.830 21.234 1.00 69.69 185 ALA A O 1
ATOM 1454 N N . THR A 1 186 ? -8.666 6.797 22.574 1.00 68.81 186 THR A N 1
ATOM 1455 C CA . THR A 1 186 ? -8.381 8.170 22.156 1.00 68.81 186 THR A CA 1
ATOM 1456 C C . THR A 1 186 ? -6.892 8.491 22.234 1.00 68.81 186 THR A C 1
ATOM 1458 O O . THR A 1 186 ? -6.373 9.036 21.276 1.00 68.81 186 THR A O 1
ATOM 1461 N N . LEU A 1 187 ? -6.150 8.067 23.256 1.00 68.81 187 LEU A N 1
ATOM 1462 C CA . LEU A 1 187 ? -4.697 8.251 23.363 1.00 68.81 187 LEU A CA 1
ATOM 1463 C C . LEU A 1 187 ? -3.913 7.439 22.321 1.00 68.81 187 LEU A C 1
ATOM 1465 O O . LEU A 1 187 ? -2.997 7.962 21.678 1.00 68.81 187 LEU A O 1
ATOM 1469 N N . LYS A 1 188 ? -4.288 6.174 22.080 1.00 65.19 188 LYS A N 1
ATOM 1470 C CA . LYS A 1 188 ? -3.709 5.360 20.990 1.00 65.19 188 LYS A CA 1
ATOM 1471 C C . LYS A 1 188 ? -3.986 5.972 19.609 1.00 65.19 188 LYS A C 1
ATOM 1473 O O . LYS A 1 188 ? -3.224 5.732 18.661 1.00 65.19 188 LYS A O 1
ATOM 1478 N N . PHE A 1 189 ? -5.046 6.771 19.490 1.00 59.06 189 PHE A N 1
ATOM 1479 C CA . PHE A 1 189 ? -5.529 7.332 18.231 1.00 59.06 189 PHE A CA 1
ATOM 1480 C C . PHE A 1 189 ? -5.321 8.860 18.069 1.00 59.06 189 PHE A C 1
ATOM 1482 O O . PHE A 1 189 ? -5.333 9.333 16.939 1.00 59.06 189 PHE A O 1
ATOM 1489 N N . GLN A 1 190 ? -4.991 9.623 19.118 1.00 52.38 190 GLN A N 1
ATOM 1490 C CA . GLN A 1 190 ? -4.716 11.075 19.096 1.00 52.38 190 GLN A CA 1
ATOM 1491 C C . GLN A 1 190 ? -3.444 11.406 18.312 1.00 52.38 190 GLN A C 1
ATOM 1493 O O . GLN A 1 190 ? -3.367 12.412 17.619 1.00 52.38 190 GLN A O 1
ATOM 1498 N N . ASN A 1 191 ? -2.472 10.493 18.287 1.00 52.06 191 ASN A N 1
ATOM 1499 C CA . ASN A 1 191 ? -1.304 10.607 17.406 1.00 52.06 191 ASN A CA 1
ATOM 1500 C C . ASN A 1 191 ? -1.633 10.359 15.910 1.00 52.06 191 ASN A C 1
ATOM 1502 O O . ASN A 1 191 ? -0.721 10.195 15.096 1.00 52.06 191 ASN A O 1
ATOM 1506 N N . GLN A 1 192 ? -2.917 10.276 15.532 1.00 52.16 192 GLN A N 1
ATOM 1507 C CA . GLN A 1 192 ? -3.396 9.930 14.184 1.00 52.16 192 GLN A CA 1
ATOM 1508 C C . GLN A 1 192 ? -4.330 10.988 13.564 1.00 52.16 192 GLN A C 1
ATOM 1510 O O . GLN A 1 192 ? -4.978 10.703 12.549 1.00 52.16 192 GLN A O 1
ATOM 1515 N N . GLU A 1 193 ? -4.366 12.203 14.126 1.00 44.19 193 GLU A N 1
ATOM 1516 C CA . GLU A 1 193 ? -5.241 13.313 13.703 1.00 44.19 193 GLU A CA 1
ATOM 1517 C C . GLU A 1 193 ? -5.179 13.658 12.205 1.00 44.19 193 GLU A C 1
ATOM 1519 O O . GLU A 1 193 ? -6.166 14.124 11.640 1.00 44.19 193 GLU A O 1
ATOM 1524 N N . ASP A 1 194 ? -4.090 13.343 11.503 1.00 46.00 194 ASP A N 1
ATOM 1525 C CA . ASP A 1 194 ? -3.983 13.659 10.075 1.00 46.00 194 ASP A CA 1
ATOM 1526 C C . ASP A 1 194 ? -4.885 12.809 9.162 1.00 46.00 194 ASP A C 1
ATOM 1528 O O . ASP A 1 194 ? -5.031 13.138 7.981 1.00 46.00 194 ASP A O 1
ATOM 1532 N N . TYR A 1 195 ? -5.470 11.708 9.657 1.00 45.88 195 TYR A N 1
ATOM 1533 C CA . TYR A 1 195 ? -6.185 10.752 8.799 1.00 45.88 195 TYR A CA 1
ATOM 1534 C C . TYR A 1 195 ? -7.614 10.405 9.189 1.00 45.88 195 TYR A C 1
ATOM 1536 O O . TYR A 1 195 ? -8.419 10.088 8.308 1.00 45.88 195 TYR A O 1
ATOM 1544 N N . PHE A 1 196 ? -7.951 10.492 10.472 1.00 49.00 196 PHE A N 1
ATOM 1545 C CA . PHE A 1 196 ? -9.197 9.934 10.984 1.00 49.00 196 PHE A CA 1
ATOM 1546 C C . PHE A 1 196 ? -10.072 10.980 11.677 1.00 49.00 196 PHE A C 1
ATOM 1548 O O . PHE A 1 196 ? -10.496 10.796 12.806 1.00 49.00 196 PHE A O 1
ATOM 1555 N N . GLY A 1 197 ? -10.466 12.037 10.963 1.00 45.72 197 GLY A N 1
ATOM 1556 C CA . GLY A 1 197 ? -11.658 12.825 11.324 1.00 45.72 197 GLY A CA 1
ATOM 1557 C C . GLY A 1 197 ? -12.970 12.065 11.055 1.00 45.72 197 GLY A C 1
ATOM 1558 O O . GLY A 1 197 ? -13.888 12.618 10.447 1.00 45.72 197 GLY A O 1
ATOM 1559 N N . ILE A 1 198 ? -13.012 10.757 11.336 1.00 47.88 198 ILE A N 1
ATOM 1560 C CA . ILE A 1 198 ? -13.980 9.828 10.737 1.00 47.88 198 ILE A CA 1
ATOM 1561 C C . ILE A 1 198 ? -14.796 9.052 11.784 1.00 47.88 198 ILE A C 1
ATOM 1563 O O . ILE A 1 198 ? -15.978 8.813 11.542 1.00 47.88 198 ILE A O 1
ATOM 1567 N N . VAL A 1 199 ? -14.234 8.757 12.957 1.00 52.66 199 VAL A N 1
ATOM 1568 C CA . VAL A 1 199 ? -15.002 8.341 14.141 1.00 52.66 199 VAL A CA 1
ATOM 1569 C C . VAL A 1 199 ? -14.836 9.453 15.159 1.00 52.66 199 VAL A C 1
ATOM 1571 O O . VAL A 1 199 ? -13.732 9.663 15.657 1.00 52.66 199 VAL A O 1
ATOM 1574 N N . SER A 1 200 ? -15.897 10.213 15.424 1.00 61.75 200 SER A N 1
ATOM 1575 C CA . SER A 1 200 ? -15.848 11.131 16.559 1.00 61.75 200 SER A CA 1
ATOM 1576 C C . SER A 1 200 ? -15.791 10.307 17.846 1.00 61.75 200 SER A C 1
ATOM 1578 O O . SER A 1 200 ? -16.351 9.211 17.901 1.00 61.75 200 SER A O 1
ATOM 1580 N N . GLU A 1 201 ? -15.143 10.818 18.893 1.00 65.31 201 GLU A N 1
ATOM 1581 C CA . GLU A 1 201 ? -15.205 10.207 20.230 1.00 65.31 201 GLU A CA 1
ATOM 1582 C C . GLU A 1 201 ? -16.661 9.881 20.616 1.00 65.31 201 GLU A C 1
ATOM 1584 O O . GLU A 1 201 ? -16.944 8.819 21.163 1.00 65.31 201 GLU A O 1
ATOM 1589 N N . ASN A 1 202 ? -17.597 10.737 20.196 1.00 67.88 202 ASN A N 1
ATOM 1590 C CA . ASN A 1 202 ? -19.034 10.551 20.364 1.00 67.88 202 ASN A CA 1
ATOM 1591 C C . ASN A 1 202 ? -19.583 9.317 19.632 1.00 67.88 202 ASN A C 1
ATOM 1593 O O . ASN A 1 202 ? -20.417 8.617 20.189 1.00 67.88 202 ASN A O 1
ATOM 1597 N N . ASP A 1 203 ? -19.137 9.007 18.413 1.00 68.81 203 ASP A N 1
ATOM 1598 C CA . ASP A 1 203 ? -19.598 7.816 17.680 1.00 68.81 203 ASP A CA 1
ATOM 1599 C C . ASP A 1 203 ? -19.117 6.523 18.347 1.00 68.81 203 ASP A C 1
ATOM 1601 O O . ASP A 1 203 ? -19.851 5.531 18.400 1.00 68.81 203 ASP A O 1
ATOM 1605 N N . LEU A 1 204 ? -17.887 6.534 18.871 1.00 68.00 204 LEU A N 1
ATOM 1606 C CA . LEU A 1 204 ? -17.350 5.423 19.651 1.00 68.00 204 LEU A CA 1
ATOM 1607 C C . LEU A 1 204 ? -18.123 5.274 20.966 1.00 68.00 204 LEU A C 1
ATOM 1609 O O . LEU A 1 204 ? -18.595 4.181 21.279 1.00 68.00 204 LEU A O 1
ATOM 1613 N N . ARG A 1 205 ? -18.300 6.385 21.688 1.00 71.94 205 ARG A N 1
ATOM 1614 C CA . ARG A 1 205 ? -19.053 6.465 22.940 1.00 71.94 205 ARG A CA 1
ATOM 1615 C C . ARG A 1 205 ? -20.477 5.951 22.764 1.00 71.94 205 ARG A C 1
ATOM 1617 O O . ARG A 1 205 ? -20.853 5.013 23.450 1.00 71.94 205 ARG A O 1
ATOM 1624 N N . ASN A 1 206 ? -21.219 6.454 21.780 1.00 74.62 206 ASN A N 1
ATOM 1625 C CA . ASN A 1 206 ? -22.599 6.048 21.505 1.00 74.62 206 ASN A CA 1
ATOM 1626 C C . ASN A 1 206 ? -22.719 4.545 21.204 1.00 74.62 206 ASN A C 1
ATOM 1628 O O . ASN A 1 206 ? -23.658 3.889 21.660 1.00 74.62 206 ASN A O 1
ATOM 1632 N N . ASN A 1 207 ? -21.776 3.976 20.441 1.00 69.25 207 ASN A N 1
ATOM 1633 C CA . ASN A 1 207 ? -21.773 2.540 20.158 1.00 69.25 207 ASN A CA 1
ATOM 1634 C C . ASN A 1 207 ? -21.501 1.717 21.420 1.00 69.25 207 ASN A C 1
ATOM 1636 O O . ASN A 1 207 ? -22.219 0.752 21.677 1.00 69.25 207 ASN A O 1
ATOM 1640 N N . LEU A 1 208 ? -20.498 2.101 22.214 1.00 69.88 208 LEU A N 1
ATOM 1641 C CA . LEU A 1 208 ? -20.187 1.425 23.472 1.00 69.88 208 LEU A CA 1
ATOM 1642 C C . LEU A 1 208 ? -21.360 1.536 24.450 1.00 69.88 208 LEU A C 1
ATOM 1644 O O . LEU A 1 208 ? -21.830 0.518 24.950 1.00 69.88 208 LEU A O 1
ATOM 1648 N N . GLU A 1 209 ? -21.902 2.735 24.650 1.00 73.25 209 GLU A N 1
ATOM 1649 C CA . GLU A 1 209 ? -23.060 2.989 25.510 1.00 73.25 209 GLU A CA 1
ATOM 1650 C C . GLU A 1 209 ? -24.276 2.160 25.098 1.00 73.25 209 GLU A C 1
ATOM 1652 O O . GLU A 1 209 ? -24.934 1.580 25.960 1.00 73.25 209 GLU A O 1
ATOM 1657 N N . THR A 1 210 ? -24.543 2.032 23.794 1.00 74.31 210 THR A N 1
ATOM 1658 C CA . THR A 1 210 ? -25.630 1.182 23.286 1.00 74.31 210 THR A CA 1
ATOM 1659 C C . THR A 1 210 ? -25.436 -0.274 23.711 1.00 74.31 210 THR A C 1
ATOM 1661 O O . THR A 1 210 ? -26.380 -0.905 24.179 1.00 74.31 210 THR A O 1
ATOM 1664 N N . GLN A 1 211 ? -24.218 -0.810 23.601 1.00 66.50 211 GLN A N 1
ATOM 1665 C CA . GLN A 1 211 ? -23.931 -2.194 23.990 1.00 66.50 211 GLN A CA 1
ATOM 1666 C C . GLN A 1 211 ? -23.970 -2.396 25.511 1.00 66.50 211 GLN A C 1
ATOM 1668 O O . GLN A 1 211 ? -24.549 -3.368 25.991 1.00 66.50 211 GLN A O 1
ATOM 1673 N N . PHE A 1 212 ? -23.428 -1.457 26.288 1.00 66.12 212 PHE A N 1
ATOM 1674 C CA . PHE A 1 212 ? -23.507 -1.493 27.751 1.00 66.12 212 PHE A CA 1
ATOM 1675 C C . PHE A 1 212 ? -24.943 -1.312 28.269 1.00 66.12 212 PHE A C 1
ATOM 1677 O O . PHE A 1 212 ? -25.316 -1.910 29.277 1.00 66.12 212 PHE A O 1
ATOM 1684 N N . GLY A 1 213 ? -25.773 -0.517 27.589 1.00 66.50 213 GLY A N 1
ATOM 1685 C CA . GLY A 1 213 ? -27.186 -0.320 27.924 1.00 66.50 213 GLY A CA 1
ATOM 1686 C C . GLY A 1 213 ? -28.044 -1.575 27.736 1.00 66.50 213 GLY A C 1
ATOM 1687 O O . GLY A 1 213 ? -29.037 -1.745 28.443 1.00 66.50 213 GLY A O 1
ATOM 1688 N N . LEU A 1 214 ? -27.651 -2.491 26.842 1.00 62.88 214 LEU A N 1
ATOM 1689 C CA . LEU A 1 214 ? -28.298 -3.802 26.718 1.00 62.88 214 LEU A CA 1
ATOM 1690 C C . LEU A 1 214 ? -28.060 -4.673 27.962 1.00 62.88 214 LEU A C 1
ATOM 1692 O O . LEU A 1 214 ? -28.963 -5.393 28.371 1.00 62.88 214 LEU A O 1
ATOM 1696 N N . LEU A 1 215 ? -26.896 -4.552 28.609 1.00 58.44 215 LEU A N 1
ATOM 1697 C CA . LEU A 1 215 ? -26.560 -5.326 29.808 1.00 58.44 215 LEU A CA 1
ATOM 1698 C C . LEU A 1 215 ? -27.213 -4.814 31.094 1.00 58.44 215 LEU A C 1
ATOM 1700 O O . LEU A 1 215 ? -27.440 -5.594 32.023 1.00 58.44 215 LEU A O 1
ATOM 1704 N N . GLU A 1 216 ? -27.476 -3.511 31.168 1.00 63.47 216 GLU A N 1
ATOM 1705 C CA . GLU A 1 216 ? -28.065 -2.853 32.338 1.00 63.47 216 GLU A CA 1
ATOM 1706 C C . GLU A 1 216 ? -29.467 -3.392 32.653 1.00 63.47 216 GLU A C 1
ATOM 1708 O O . GLU A 1 216 ? -29.856 -3.481 33.812 1.00 63.47 216 GLU A O 1
ATOM 1713 N N . LYS A 1 217 ? -30.196 -3.851 31.630 1.00 61.81 217 LYS A N 1
ATOM 1714 C CA . LYS A 1 217 ? -31.519 -4.470 31.793 1.00 61.81 217 LYS A CA 1
ATOM 1715 C C . LYS A 1 217 ? -31.482 -5.834 32.493 1.00 61.81 217 LYS A C 1
ATOM 1717 O O . LYS A 1 217 ? -32.498 -6.241 33.044 1.00 61.81 217 LYS A O 1
ATOM 1722 N N . ASP A 1 218 ? -30.315 -6.479 32.536 1.00 58.34 218 ASP A N 1
ATOM 1723 C CA . ASP A 1 218 ? -30.107 -7.819 33.100 1.00 58.34 218 ASP A CA 1
ATOM 1724 C C . ASP A 1 218 ? -29.251 -7.801 34.394 1.00 58.34 218 ASP A C 1
ATOM 1726 O O . ASP A 1 218 ? -28.656 -8.815 34.760 1.00 58.34 218 ASP A O 1
ATOM 1730 N N . SER A 1 219 ? -29.019 -6.644 35.037 1.00 54.91 219 SER A N 1
ATOM 1731 C CA . SER A 1 219 ? -27.916 -6.452 36.010 1.00 54.91 219 SER A CA 1
ATOM 1732 C C . SER A 1 219 ? -28.234 -6.691 37.493 1.00 54.91 219 SER A C 1
ATOM 1734 O O . SER A 1 219 ? -27.378 -6.416 38.332 1.00 54.91 219 SER A O 1
ATOM 1736 N N . THR A 1 220 ? -29.388 -7.254 37.861 1.00 55.78 220 THR A N 1
ATOM 1737 C CA . THR A 1 220 ? -29.830 -7.341 39.273 1.00 55.78 220 THR A CA 1
ATOM 1738 C C . THR A 1 220 ? -28.959 -8.197 40.218 1.00 55.78 220 THR A C 1
ATOM 1740 O O . THR A 1 220 ? -29.311 -8.332 41.386 1.00 55.78 220 THR A O 1
ATOM 1743 N N . SER A 1 221 ? -27.824 -8.761 39.784 1.00 54.78 221 SER A N 1
ATOM 1744 C CA . SER A 1 221 ? -26.930 -9.555 40.649 1.00 54.78 221 SER A CA 1
ATOM 1745 C C . SER A 1 221 ? -25.467 -9.638 40.168 1.00 54.78 221 SER A C 1
ATOM 1747 O O . SER A 1 221 ? -24.912 -10.731 40.036 1.00 54.78 221 SER A O 1
ATOM 1749 N N . LEU A 1 222 ? -24.819 -8.508 39.876 1.00 58.09 222 LEU A N 1
ATOM 1750 C CA . LEU A 1 222 ? -23.395 -8.480 39.499 1.00 58.09 222 LEU A CA 1
ATOM 1751 C C . LEU A 1 222 ? -22.517 -8.107 40.700 1.00 58.09 222 LEU A C 1
ATOM 1753 O O . LEU A 1 222 ? -22.201 -6.943 40.898 1.00 58.09 222 LEU A O 1
ATOM 1757 N N . THR A 1 223 ? -22.148 -9.098 41.515 1.00 58.84 223 THR A N 1
ATOM 1758 C CA . THR A 1 223 ? -21.339 -8.898 42.736 1.00 58.84 223 THR A CA 1
ATOM 1759 C C . THR A 1 223 ? -19.905 -9.431 42.637 1.00 58.84 223 THR A C 1
ATOM 1761 O O . THR A 1 223 ? -19.150 -9.312 43.598 1.00 58.84 223 THR A O 1
ATOM 1764 N N . THR A 1 224 ? -19.505 -10.033 41.510 1.00 62.75 224 THR A N 1
ATOM 1765 C CA . THR A 1 224 ? -18.163 -10.619 41.331 1.00 62.75 224 THR A CA 1
ATOM 1766 C C . THR A 1 224 ? -17.527 -10.211 40.003 1.00 62.75 224 THR A C 1
ATOM 1768 O O . THR A 1 224 ? -18.220 -10.012 39.003 1.00 62.75 224 THR A O 1
ATOM 1771 N N . VAL A 1 225 ? -16.193 -10.123 39.984 1.00 61.19 225 VAL A N 1
ATOM 1772 C CA . VAL A 1 225 ? -15.378 -9.862 38.780 1.00 61.19 225 VAL A CA 1
ATOM 1773 C C . VAL A 1 225 ? -15.656 -10.895 37.679 1.00 61.19 225 VAL A C 1
ATOM 1775 O O . VAL A 1 225 ? -15.815 -10.530 36.518 1.00 61.19 225 VAL A O 1
ATOM 1778 N N . GLU A 1 226 ? -15.834 -12.169 38.038 1.00 64.94 226 GLU A N 1
ATOM 1779 C CA . GLU A 1 226 ? -16.187 -13.242 37.093 1.00 64.94 226 GLU A CA 1
ATOM 1780 C C . GLU A 1 226 ? -17.530 -12.990 36.387 1.00 64.94 226 GLU A C 1
ATOM 1782 O O . GLU A 1 226 ? -17.662 -13.226 35.183 1.00 64.94 226 GLU A O 1
ATOM 1787 N N . ASN A 1 227 ? -18.523 -12.448 37.102 1.00 71.50 227 ASN A N 1
ATOM 1788 C CA . ASN A 1 227 ? -19.813 -12.099 36.506 1.00 71.50 227 ASN A CA 1
ATOM 1789 C C . ASN A 1 227 ? -19.685 -10.914 35.536 1.00 71.50 227 ASN A C 1
ATOM 1791 O O . ASN A 1 227 ? -20.387 -10.864 34.523 1.00 71.50 227 ASN A O 1
ATOM 1795 N N . TRP A 1 228 ? -18.770 -9.982 35.811 1.00 67.94 228 TRP A N 1
ATOM 1796 C CA . TRP A 1 228 ? -18.449 -8.880 34.906 1.00 67.94 228 TRP A CA 1
ATOM 1797 C C . TRP A 1 228 ? -17.749 -9.361 33.637 1.00 67.94 228 TRP A C 1
ATOM 1799 O O . TRP A 1 228 ? -18.168 -8.991 32.540 1.00 67.94 228 TRP A O 1
ATOM 1809 N N . GLU A 1 229 ? -16.748 -10.234 33.752 1.00 67.81 229 GLU A N 1
ATOM 1810 C CA . GLU A 1 229 ? -16.067 -10.814 32.590 1.00 67.81 229 GLU A CA 1
ATOM 1811 C C . GLU A 1 229 ? -17.023 -11.610 31.696 1.00 67.81 229 GLU A C 1
ATOM 1813 O O . GLU A 1 229 ? -16.998 -11.468 30.470 1.00 67.81 229 GLU A O 1
ATOM 1818 N N . ALA A 1 230 ? -17.901 -12.425 32.291 1.00 73.56 230 ALA A N 1
ATOM 1819 C CA . ALA A 1 230 ? -18.896 -13.193 31.550 1.00 73.56 230 ALA A CA 1
ATOM 1820 C C . ALA A 1 230 ? -19.819 -12.277 30.732 1.00 73.56 230 ALA A C 1
ATOM 1822 O O . ALA A 1 230 ? -20.029 -12.505 29.539 1.00 73.56 230 ALA A O 1
ATOM 1823 N N . LYS A 1 231 ? -20.301 -11.192 31.340 1.00 70.75 231 LYS A N 1
ATOM 1824 C CA . LYS A 1 231 ? -21.235 -10.266 30.697 1.00 70.75 231 LYS A CA 1
ATOM 1825 C C . LYS A 1 231 ? -20.562 -9.350 29.670 1.00 70.75 231 LYS A C 1
ATOM 1827 O O . LYS A 1 231 ? -21.121 -9.053 28.617 1.00 70.75 231 LYS A O 1
ATOM 1832 N N . LEU A 1 232 ? -19.308 -8.975 29.902 1.00 69.00 232 LEU A N 1
ATOM 1833 C CA . LEU A 1 232 ? -18.493 -8.259 28.917 1.00 69.00 232 LEU A CA 1
ATOM 1834 C C . LEU A 1 232 ? -18.164 -9.146 27.707 1.00 69.00 232 LEU A C 1
ATOM 1836 O O . LEU A 1 232 ? -18.170 -8.672 26.568 1.00 69.00 232 LEU A O 1
ATOM 1840 N N . ASN A 1 233 ? -17.977 -10.452 27.912 1.00 72.19 233 ASN A N 1
ATOM 1841 C CA . ASN A 1 233 ? -17.870 -11.410 26.812 1.00 72.19 233 ASN A CA 1
ATOM 1842 C C . ASN A 1 233 ? -19.169 -11.518 25.990 1.00 72.19 233 ASN A C 1
ATOM 1844 O O . ASN A 1 233 ? -19.104 -11.800 24.789 1.00 72.19 233 ASN A O 1
ATOM 1848 N N . GLU A 1 234 ? -20.337 -11.255 26.581 1.00 72.81 234 GLU A N 1
ATOM 1849 C CA . GLU A 1 234 ? -21.603 -11.158 25.845 1.00 72.81 234 GLU A CA 1
ATOM 1850 C C . GLU A 1 234 ? -21.696 -9.894 24.987 1.00 72.81 234 GLU A C 1
ATOM 1852 O O . GLU A 1 234 ? -22.175 -9.999 23.863 1.00 72.81 234 GLU A O 1
ATOM 1857 N N . ILE A 1 235 ? -21.154 -8.748 25.426 1.00 66.50 235 ILE A N 1
ATOM 1858 C CA . ILE A 1 235 ? -20.993 -7.554 24.566 1.00 66.50 235 ILE A CA 1
ATOM 1859 C C . ILE A 1 235 ? -19.991 -7.819 23.434 1.00 66.50 235 ILE A C 1
ATOM 1861 O O . ILE A 1 235 ? -20.165 -7.375 22.295 1.00 66.50 235 ILE A O 1
ATOM 1865 N N . ARG A 1 236 ? -18.923 -8.567 23.726 1.00 68.25 236 ARG A N 1
ATOM 1866 C CA . ARG A 1 236 ? -17.841 -8.836 22.771 1.00 68.25 236 ARG A CA 1
ATOM 1867 C C . ARG A 1 236 ? -18.320 -9.595 21.535 1.00 68.25 236 ARG A C 1
ATOM 1869 O O . ARG A 1 236 ? -17.871 -9.305 20.426 1.00 68.25 236 ARG A O 1
ATOM 1876 N N . LYS A 1 237 ? -19.189 -10.592 21.714 1.00 72.25 237 LYS A N 1
ATOM 1877 C CA . LYS A 1 237 ? -19.665 -11.477 20.635 1.00 72.25 237 LYS A CA 1
ATOM 1878 C C . LYS A 1 237 ? -20.357 -10.731 19.478 1.00 72.25 237 LYS A C 1
ATOM 1880 O O . LYS A 1 237 ? -19.891 -10.893 18.348 1.00 72.25 237 LYS A O 1
ATOM 1885 N N . PRO A 1 238 ? -21.416 -9.926 19.699 1.00 65.06 238 PRO A N 1
ATOM 1886 C CA . PRO A 1 238 ? -22.100 -9.207 18.628 1.00 65.06 238 PRO A CA 1
ATOM 1887 C C . PRO A 1 238 ? -21.201 -8.152 17.983 1.00 65.06 238 PRO A C 1
ATOM 1889 O O . PRO A 1 238 ? -21.218 -8.027 16.763 1.00 65.06 238 PRO A O 1
ATOM 1892 N N . LEU A 1 239 ? -20.351 -7.469 18.760 1.00 64.69 239 LEU A N 1
ATOM 1893 C CA . LEU A 1 239 ? -19.372 -6.521 18.224 1.00 64.69 239 LEU A CA 1
ATOM 1894 C C . LEU A 1 239 ? -18.381 -7.207 17.267 1.00 64.69 239 LEU A C 1
ATOM 1896 O O . LEU A 1 239 ? -18.209 -6.762 16.136 1.00 64.69 239 LEU A O 1
ATOM 1900 N N . LYS A 1 240 ? -17.789 -8.344 17.656 1.00 66.94 240 LYS A N 1
ATOM 1901 C CA . LYS A 1 240 ? -16.906 -9.117 16.760 1.00 66.94 240 LYS A CA 1
ATOM 1902 C C . LYS A 1 240 ? -17.619 -9.619 15.503 1.00 66.94 240 LYS A C 1
ATOM 1904 O O . LYS A 1 240 ? -17.021 -9.629 14.432 1.00 66.94 240 LYS A O 1
ATOM 1909 N N . ALA A 1 241 ? -18.871 -10.058 15.630 1.00 67.50 241 ALA A N 1
ATOM 1910 C CA . ALA A 1 241 ? -19.650 -10.550 14.496 1.00 67.50 241 ALA A CA 1
ATOM 1911 C C . ALA A 1 241 ? -20.014 -9.422 13.514 1.00 67.50 241 ALA A C 1
ATOM 1913 O O . ALA A 1 241 ? -19.930 -9.612 12.303 1.00 67.50 241 ALA A O 1
ATOM 1914 N N . GLN A 1 242 ? -20.368 -8.242 14.028 1.00 66.62 242 GLN A N 1
ATOM 1915 C CA . GLN A 1 242 ? -20.713 -7.066 13.229 1.00 66.62 242 GLN A CA 1
ATOM 1916 C C . GLN A 1 242 ? -19.512 -6.499 12.458 1.00 66.62 242 GLN A C 1
ATOM 1918 O O . GLN A 1 242 ? -19.692 -5.988 11.355 1.00 66.62 242 GLN A O 1
ATOM 1923 N N . TYR A 1 243 ? -18.301 -6.611 13.012 1.00 64.56 243 TYR A N 1
ATOM 1924 C CA . TYR A 1 243 ? -17.076 -6.039 12.442 1.00 64.56 243 TYR A CA 1
ATOM 1925 C C . TYR A 1 243 ? -16.042 -7.101 12.029 1.00 64.56 243 TYR A C 1
ATOM 1927 O O . TYR A 1 243 ? -14.838 -6.874 12.139 1.00 64.56 243 TYR A O 1
ATOM 1935 N N . SER A 1 244 ? -16.490 -8.275 11.568 1.00 63.22 244 SER A N 1
ATOM 1936 C CA . SER A 1 244 ? -15.588 -9.375 11.192 1.00 63.22 244 SER A CA 1
ATOM 1937 C C . SER A 1 244 ? -14.522 -8.950 10.161 1.00 63.22 244 SER A C 1
ATOM 1939 O O . SER A 1 244 ? -14.849 -8.413 9.097 1.00 63.22 244 SER A O 1
ATOM 1941 N N . VAL A 1 245 ? -13.248 -9.209 10.485 1.00 60.22 245 VAL A N 1
ATOM 1942 C CA . VAL 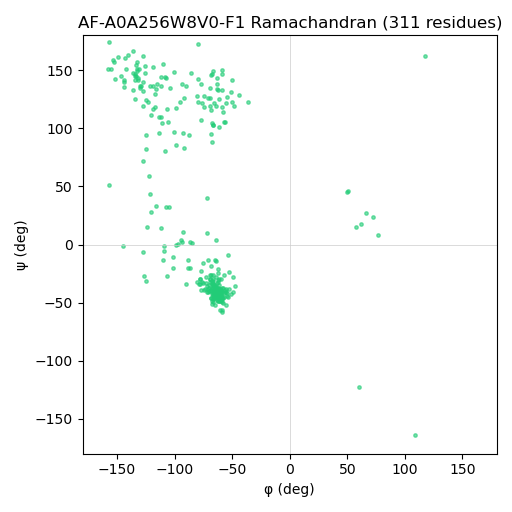A 1 245 ? -12.047 -8.763 9.743 1.00 60.22 245 VAL A CA 1
ATOM 1943 C C . VAL A 1 245 ? -12.100 -9.156 8.264 1.00 60.22 245 VAL A C 1
ATOM 1945 O O . VAL A 1 245 ? -11.885 -8.306 7.401 1.00 60.22 245 VAL A O 1
ATOM 1948 N N . ASP A 1 246 ? -12.483 -10.402 7.970 1.00 60.81 246 ASP A N 1
ATOM 1949 C CA . ASP A 1 246 ? -12.494 -10.964 6.609 1.00 60.81 246 ASP A CA 1
ATOM 1950 C C . ASP A 1 246 ? -13.389 -10.173 5.644 1.00 60.81 246 ASP A C 1
ATOM 1952 O O . ASP A 1 246 ? -13.063 -9.961 4.469 1.00 60.81 246 ASP A O 1
ATOM 1956 N N . SER A 1 247 ? -14.527 -9.688 6.152 1.00 61.09 247 SER A N 1
ATOM 1957 C CA . SER A 1 247 ? -15.436 -8.858 5.368 1.00 61.09 247 SER A CA 1
ATOM 1958 C C . SER A 1 247 ? -14.807 -7.498 5.077 1.00 61.09 247 SER A C 1
ATOM 1960 O O . SER A 1 247 ? -14.906 -6.991 3.961 1.00 61.09 247 SER A O 1
ATOM 1962 N N . ILE A 1 248 ? -14.093 -6.923 6.039 1.00 62.41 248 ILE A N 1
ATOM 1963 C CA . ILE A 1 248 ? -13.592 -5.562 5.930 1.00 62.41 248 ILE A CA 1
ATOM 1964 C C . ILE A 1 248 ? -12.359 -5.494 5.018 1.00 62.41 248 ILE A C 1
ATOM 1966 O O . ILE A 1 248 ? -12.265 -4.583 4.196 1.00 62.41 248 ILE A O 1
ATOM 1970 N N . GLU A 1 249 ? -11.460 -6.479 5.079 1.00 63.31 249 GLU A N 1
ATOM 1971 C CA . GLU A 1 249 ? -10.282 -6.555 4.201 1.00 63.31 249 GLU A CA 1
ATOM 1972 C C . GLU A 1 249 ? -10.663 -6.689 2.723 1.00 63.31 249 GLU A C 1
ATOM 1974 O O . GLU A 1 249 ? -10.099 -6.008 1.857 1.00 63.31 249 GLU A O 1
ATOM 1979 N N . THR A 1 250 ? -11.665 -7.522 2.432 1.00 65.75 250 THR A N 1
ATOM 1980 C CA . THR A 1 250 ? -12.158 -7.738 1.066 1.00 65.75 250 THR A CA 1
ATOM 1981 C C . THR A 1 250 ? -12.750 -6.450 0.489 1.00 65.75 250 THR A C 1
ATOM 1983 O O . THR A 1 250 ? -12.395 -6.033 -0.616 1.00 65.75 250 THR A O 1
ATOM 1986 N N . HIS A 1 251 ? -13.601 -5.765 1.259 1.00 65.50 251 HIS A N 1
ATOM 1987 C CA . HIS A 1 251 ? -14.216 -4.508 0.830 1.00 65.50 251 HIS A CA 1
ATOM 1988 C C . HIS A 1 251 ? -13.210 -3.351 0.758 1.00 65.50 251 HIS A C 1
ATOM 1990 O O . HIS A 1 251 ? -13.319 -2.497 -0.124 1.00 65.50 251 HIS A O 1
ATOM 1996 N N . LEU A 1 252 ? -12.216 -3.313 1.652 1.00 66.06 252 LEU A N 1
ATOM 1997 C CA . LEU A 1 252 ? -11.148 -2.320 1.600 1.00 66.06 252 LEU A CA 1
ATOM 1998 C C . LEU A 1 252 ? -10.298 -2.514 0.344 1.00 66.06 252 LEU A C 1
ATOM 2000 O O . LEU A 1 252 ? -10.034 -1.545 -0.360 1.00 66.06 252 LEU A O 1
ATOM 2004 N N . THR A 1 253 ? -9.911 -3.748 0.028 1.00 67.25 253 THR A N 1
ATOM 2005 C CA . THR A 1 253 ? -9.097 -4.056 -1.156 1.00 67.25 253 THR A CA 1
ATOM 2006 C C . THR A 1 253 ? -9.803 -3.645 -2.444 1.00 67.25 253 THR A C 1
ATOM 2008 O O . THR A 1 253 ? -9.200 -2.978 -3.290 1.00 67.25 253 THR A O 1
ATOM 2011 N N . ASP A 1 254 ? -11.088 -3.978 -2.577 1.00 68.06 254 ASP A N 1
ATOM 2012 C CA . ASP A 1 254 ? -11.900 -3.550 -3.718 1.00 68.06 254 ASP A CA 1
ATOM 2013 C C . ASP A 1 254 ? -11.970 -2.019 -3.813 1.00 68.06 254 ASP A C 1
ATOM 2015 O O . ASP A 1 254 ? -11.736 -1.435 -4.873 1.00 68.06 254 ASP A O 1
ATOM 2019 N N . TYR A 1 255 ? -12.185 -1.340 -2.683 1.00 68.81 255 TYR A N 1
ATOM 2020 C CA . TYR A 1 255 ? -12.263 0.115 -2.675 1.00 68.81 255 TYR A CA 1
ATOM 2021 C C . TYR A 1 255 ? -10.929 0.789 -3.014 1.00 68.81 255 TYR A C 1
ATOM 2023 O O . TYR A 1 255 ? -10.902 1.774 -3.750 1.00 68.81 255 TYR A O 1
ATOM 2031 N N . LEU A 1 256 ? -9.816 0.298 -2.468 1.00 69.06 256 LEU A N 1
ATOM 2032 C CA . LEU A 1 256 ? -8.486 0.841 -2.742 1.00 69.06 2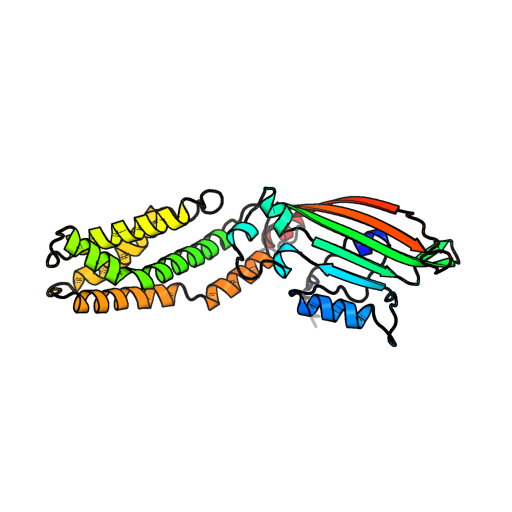56 LEU A CA 1
ATOM 2033 C C . LEU A 1 256 ? -8.104 0.648 -4.212 1.00 69.06 256 LEU A C 1
ATOM 2035 O O . LEU A 1 256 ? -7.482 1.534 -4.797 1.00 69.06 256 LEU A O 1
ATOM 2039 N N . THR A 1 257 ? -8.531 -0.466 -4.810 1.00 68.19 257 THR A N 1
ATOM 2040 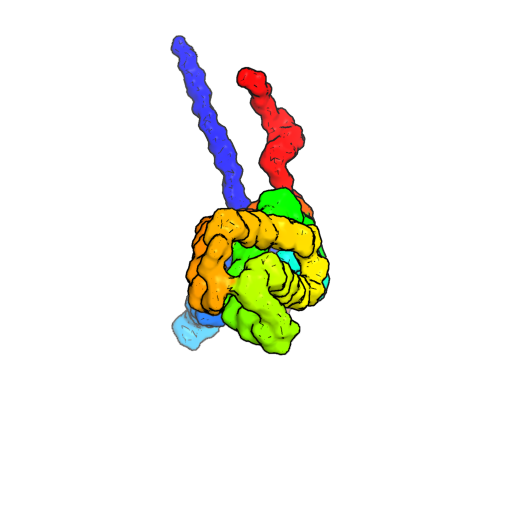C CA . THR A 1 257 ? -8.339 -0.754 -6.237 1.00 68.19 257 THR A CA 1
ATOM 2041 C C . THR A 1 257 ? -9.208 0.151 -7.116 1.00 68.19 257 THR A C 1
ATOM 2043 O O . THR A 1 257 ? -8.743 0.637 -8.142 1.00 68.19 257 THR A O 1
ATOM 2046 N N . ASN A 1 258 ? -10.436 0.446 -6.682 1.00 68.19 258 ASN A N 1
ATOM 2047 C CA . ASN A 1 258 ? -11.420 1.256 -7.409 1.00 68.19 258 ASN A CA 1
ATOM 2048 C C . ASN A 1 258 ? -11.576 2.674 -6.833 1.00 68.19 258 ASN A C 1
ATOM 2050 O O . ASN A 1 258 ? -12.672 3.253 -6.833 1.00 68.19 258 ASN A O 1
ATOM 2054 N N . ARG A 1 259 ? -10.489 3.239 -6.294 1.00 72.50 259 ARG A N 1
ATOM 2055 C CA . ARG A 1 259 ? -10.528 4.521 -5.585 1.00 72.50 259 ARG A CA 1
ATOM 2056 C C . ARG A 1 259 ? -10.990 5.638 -6.519 1.00 72.50 259 ARG A C 1
ATOM 2058 O O . ARG A 1 259 ? -10.389 5.897 -7.555 1.00 72.50 259 ARG A O 1
ATOM 2065 N N . LYS A 1 260 ? -12.038 6.347 -6.101 1.00 78.25 260 LYS A N 1
ATOM 2066 C CA . LYS A 1 260 ? -12.621 7.464 -6.854 1.00 78.25 260 LYS A CA 1
ATOM 2067 C C . LYS A 1 260 ? -11.916 8.787 -6.565 1.00 78.25 260 LYS A C 1
ATOM 2069 O O . LYS A 1 260 ? -11.492 9.051 -5.436 1.00 78.25 260 LYS A O 1
ATOM 2074 N N . GLY A 1 261 ? -11.881 9.639 -7.583 1.00 81.00 261 GLY A N 1
ATOM 2075 C CA . GLY A 1 261 ? -11.378 11.008 -7.532 1.00 81.00 261 GLY A CA 1
ATOM 2076 C C . GLY A 1 261 ? -10.057 11.215 -8.272 1.00 81.00 261 GLY A C 1
ATOM 2077 O O . GLY A 1 261 ? -9.684 10.430 -9.142 1.00 81.00 261 GLY A O 1
ATOM 2078 N N . PHE A 1 262 ? -9.408 12.342 -7.977 1.00 84.50 262 PHE A N 1
ATOM 2079 C CA . PHE A 1 262 ? -8.217 12.814 -8.679 1.00 84.50 262 PHE A CA 1
ATOM 2080 C C . PHE A 1 262 ? -6.923 12.285 -8.047 1.00 84.50 262 PHE A C 1
ATOM 2082 O O . PHE A 1 262 ? -6.748 12.338 -6.830 1.00 84.50 262 PHE A O 1
ATOM 2089 N N . GLN A 1 263 ? -5.989 11.843 -8.883 1.00 86.56 263 GLN A N 1
ATOM 2090 C CA . GLN A 1 263 ? -4.634 11.454 -8.510 1.00 86.56 263 GLN A CA 1
ATOM 2091 C C . GLN A 1 263 ? -3.626 12.164 -9.417 1.00 86.56 263 GLN A C 1
ATOM 2093 O O . GLN A 1 263 ? -3.807 12.199 -10.633 1.00 86.56 263 GLN A O 1
ATOM 2098 N N . LEU A 1 264 ? -2.549 12.682 -8.824 1.00 88.56 264 LEU A N 1
ATOM 2099 C CA . LEU A 1 264 ? -1.413 13.256 -9.541 1.00 88.56 264 LEU A CA 1
ATOM 2100 C C . LEU A 1 264 ? -0.153 12.444 -9.242 1.00 88.56 264 LEU A C 1
ATOM 2102 O O . LEU A 1 264 ? 0.290 12.364 -8.095 1.00 88.56 264 LEU A O 1
ATOM 2106 N N . GLU A 1 265 ? 0.429 11.863 -10.282 1.00 90.50 265 GLU A N 1
ATOM 2107 C CA . GLU A 1 265 ? 1.682 11.114 -10.240 1.00 90.50 265 GLU A CA 1
ATOM 2108 C C . GLU A 1 265 ? 2.796 11.909 -10.923 1.00 90.50 265 GLU A C 1
ATOM 2110 O O . GLU A 1 265 ? 2.562 12.594 -11.918 1.00 90.50 265 GLU A O 1
ATOM 2115 N N . MET A 1 266 ? 4.008 11.799 -10.387 1.00 92.88 266 MET A N 1
ATOM 2116 C CA . MET A 1 266 ? 5.234 12.263 -11.021 1.00 92.88 266 MET A CA 1
ATOM 2117 C C . MET A 1 266 ? 6.132 11.071 -11.299 1.00 92.88 266 MET A C 1
ATOM 2119 O O . MET A 1 266 ? 6.356 10.237 -10.419 1.00 92.88 266 MET A O 1
ATOM 2123 N N . ALA A 1 267 ? 6.676 11.021 -12.506 1.00 95.75 267 ALA A N 1
ATOM 2124 C CA . ALA A 1 267 ? 7.608 9.996 -12.928 1.00 95.75 267 ALA A CA 1
ATOM 2125 C C . ALA A 1 267 ? 8.816 10.624 -13.618 1.00 95.75 267 ALA A C 1
ATOM 2127 O O . ALA A 1 267 ? 8.727 11.690 -14.227 1.00 95.75 267 ALA A O 1
ATOM 2128 N N . GLY A 1 268 ? 9.954 9.952 -13.510 1.00 96.38 268 GLY A N 1
ATOM 2129 C CA . GLY A 1 268 ? 11.174 10.320 -14.203 1.00 96.38 268 GLY A CA 1
ATOM 2130 C C . GLY A 1 268 ? 11.977 9.085 -14.560 1.00 96.38 268 GLY A C 1
ATOM 2131 O O . GLY A 1 268 ? 11.973 8.098 -13.824 1.00 96.38 268 GLY A O 1
ATOM 2132 N N . ALA A 1 269 ? 12.648 9.123 -15.702 1.00 96.81 269 ALA A N 1
ATOM 2133 C CA . ALA A 1 269 ? 13.421 7.995 -16.185 1.00 96.81 269 ALA A CA 1
ATOM 2134 C C . ALA A 1 269 ? 14.580 8.437 -17.076 1.00 96.81 269 ALA A C 1
ATOM 2136 O O . ALA A 1 269 ? 14.565 9.515 -17.671 1.00 96.81 269 ALA A O 1
ATOM 2137 N N . VAL A 1 270 ? 15.580 7.569 -17.164 1.00 95.81 270 VAL A N 1
ATOM 2138 C CA . VAL A 1 270 ? 16.755 7.700 -18.018 1.00 95.81 270 VAL A CA 1
ATOM 2139 C C . VAL A 1 270 ? 16.970 6.391 -18.764 1.00 95.81 270 VAL A C 1
ATOM 2141 O O . VAL A 1 270 ? 16.727 5.307 -18.232 1.00 95.81 270 VAL A O 1
ATOM 2144 N N . SER A 1 271 ? 17.408 6.498 -20.009 1.00 93.25 271 SER A N 1
ATOM 2145 C CA . SER A 1 271 ? 17.818 5.365 -20.829 1.00 93.25 271 SER A CA 1
ATOM 2146 C C . SER A 1 271 ? 19.330 5.356 -20.981 1.00 93.25 271 SER A C 1
ATOM 2148 O O . SER A 1 271 ? 19.965 6.401 -21.116 1.00 93.25 271 SER A O 1
ATOM 2150 N N . ILE A 1 272 ? 19.894 4.158 -20.990 1.00 92.06 272 ILE A N 1
ATOM 2151 C CA . ILE A 1 272 ? 21.289 3.887 -21.300 1.00 92.06 272 ILE A CA 1
ATOM 2152 C C . ILE A 1 272 ? 21.280 2.876 -22.437 1.00 92.06 272 ILE A C 1
ATOM 2154 O O . ILE A 1 272 ? 20.661 1.823 -22.315 1.00 92.06 272 ILE A O 1
ATOM 2158 N N . ASN A 1 273 ? 21.942 3.183 -23.544 1.00 88.75 273 ASN A N 1
ATOM 2159 C CA . ASN A 1 273 ? 22.106 2.265 -24.662 1.00 88.75 273 ASN A CA 1
ATOM 2160 C C . ASN A 1 273 ? 23.561 1.805 -24.775 1.00 88.75 273 ASN A C 1
ATOM 2162 O O . ASN A 1 273 ? 24.483 2.502 -24.353 1.00 88.75 273 ASN A O 1
ATOM 2166 N N . PHE A 1 274 ? 23.757 0.634 -25.371 1.00 87.75 274 PHE A N 1
ATOM 2167 C CA . PHE A 1 274 ? 25.056 0.007 -25.597 1.00 87.75 274 PHE A CA 1
ATOM 2168 C C . PHE A 1 274 ? 25.191 -0.303 -27.093 1.00 87.75 274 PHE A C 1
ATOM 2170 O O . PHE A 1 274 ? 24.910 -1.423 -27.519 1.00 87.75 274 PHE A O 1
ATOM 2177 N N . PRO A 1 275 ? 25.576 0.687 -27.925 1.00 81.50 275 PRO A N 1
ATOM 2178 C CA . PRO A 1 275 ? 25.588 0.544 -29.384 1.00 81.50 275 PRO A CA 1
ATOM 2179 C C . PRO A 1 275 ? 26.495 -0.574 -29.909 1.00 81.50 275 PRO A C 1
ATOM 2181 O O . PRO A 1 275 ? 26.221 -1.139 -30.961 1.00 81.50 275 PRO A O 1
ATOM 2184 N N . THR A 1 276 ? 27.577 -0.882 -29.192 1.00 80.12 276 THR A N 1
ATOM 2185 C CA . THR A 1 276 ? 28.521 -1.958 -29.540 1.00 80.12 276 THR A CA 1
ATOM 2186 C C . THR A 1 276 ? 28.197 -3.276 -28.837 1.00 80.12 276 THR A C 1
ATOM 2188 O O . THR A 1 276 ? 28.959 -4.228 -28.959 1.00 80.12 276 THR A O 1
ATOM 2191 N N . ASN A 1 277 ? 27.098 -3.339 -28.076 1.00 72.06 277 ASN A N 1
ATOM 2192 C CA . ASN A 1 277 ? 26.762 -4.432 -27.159 1.00 72.06 277 ASN A CA 1
ATOM 2193 C C . ASN A 1 277 ? 27.825 -4.711 -26.079 1.00 72.06 277 ASN A C 1
ATOM 2195 O O . ASN A 1 277 ? 27.760 -5.735 -25.402 1.00 72.06 277 ASN A O 1
ATOM 2199 N N . GLU A 1 278 ? 28.760 -3.782 -25.865 1.00 77.38 278 GLU A N 1
ATOM 2200 C CA . GLU A 1 278 ? 29.720 -3.824 -24.765 1.00 77.38 278 GLU A CA 1
ATOM 2201 C C . GLU A 1 278 ? 29.324 -2.837 -23.666 1.00 77.38 278 GLU A C 1
ATOM 2203 O O . GLU A 1 278 ? 29.063 -1.665 -23.935 1.00 77.38 278 GLU A O 1
ATOM 2208 N N . PHE A 1 279 ? 29.367 -3.272 -22.405 1.00 76.62 279 PHE A N 1
ATOM 2209 C CA . PHE A 1 279 ? 29.072 -2.406 -21.254 1.00 76.62 279 PHE A CA 1
ATOM 2210 C C . PHE A 1 279 ? 30.045 -1.225 -21.104 1.00 76.62 279 PHE A C 1
ATOM 2212 O O . PHE A 1 279 ? 29.700 -0.213 -20.496 1.00 76.62 279 PHE A O 1
ATOM 2219 N N . ASN A 1 280 ? 31.238 -1.331 -21.693 1.00 78.56 280 ASN A N 1
ATOM 2220 C CA . ASN A 1 280 ? 32.276 -0.300 -21.653 1.00 78.56 280 ASN A CA 1
ATOM 2221 C C . ASN A 1 280 ? 31.982 0.885 -22.584 1.00 78.56 280 ASN A C 1
ATOM 2223 O O . ASN A 1 280 ? 32.598 1.940 -22.443 1.00 78.56 280 ASN A O 1
ATOM 2227 N N . TYR A 1 281 ? 31.051 0.724 -23.530 1.00 80.38 281 TYR A N 1
ATOM 2228 C CA . TYR A 1 281 ? 30.644 1.778 -24.448 1.00 80.38 281 TYR A CA 1
ATOM 2229 C C . TYR A 1 281 ? 29.137 1.991 -24.365 1.00 80.38 281 TYR A C 1
ATOM 2231 O O . TYR A 1 281 ? 28.343 1.329 -25.034 1.00 80.38 281 TYR A O 1
ATOM 2239 N N . SER A 1 282 ? 28.753 2.955 -23.534 1.00 81.81 282 SER A N 1
ATOM 2240 C CA . SER A 1 282 ? 27.362 3.344 -23.353 1.00 81.81 282 SER A CA 1
ATOM 2241 C C . SER A 1 282 ? 27.123 4.794 -23.750 1.00 81.81 282 SER A C 1
ATOM 2243 O O . SER A 1 282 ? 28.022 5.637 -23.693 1.00 81.81 282 SER A O 1
ATOM 2245 N N . ARG A 1 283 ? 25.891 5.101 -24.158 1.00 82.44 283 ARG A N 1
ATOM 2246 C CA . ARG A 1 283 ? 25.401 6.481 -24.231 1.00 82.44 283 ARG A CA 1
ATOM 2247 C C . ARG A 1 283 ? 24.112 6.585 -23.430 1.00 82.44 283 ARG A C 1
ATOM 2249 O O . ARG A 1 283 ? 23.386 5.611 -23.270 1.00 82.44 283 ARG A O 1
ATOM 2256 N N . SER A 1 284 ? 23.822 7.781 -22.933 1.00 80.69 284 SER A N 1
ATOM 2257 C CA . SER A 1 284 ? 22.564 8.087 -22.247 1.00 80.69 284 SER A CA 1
ATOM 2258 C C . SER A 1 284 ? 21.725 8.986 -23.152 1.00 80.69 284 SER A C 1
ATOM 2260 O O . SER A 1 284 ? 21.784 10.209 -23.010 1.00 80.69 284 SER A O 1
ATOM 2262 N N . PRO A 1 285 ? 21.021 8.429 -24.153 1.00 71.69 285 PRO A N 1
ATOM 2263 C CA . PRO A 1 285 ? 20.439 9.234 -25.221 1.00 71.69 285 PRO A CA 1
ATOM 2264 C C . PRO A 1 285 ? 19.220 10.039 -24.764 1.00 71.69 285 PRO A C 1
ATOM 2266 O O . PRO A 1 285 ? 18.920 11.067 -25.365 1.00 71.69 285 PRO A O 1
ATOM 2269 N N . GLN A 1 286 ? 18.488 9.568 -23.751 1.00 86.38 286 GLN A N 1
ATOM 2270 C CA . GLN A 1 286 ? 17.193 10.134 -23.385 1.00 86.38 286 GLN A CA 1
ATOM 2271 C C . GLN A 1 286 ? 17.004 10.099 -21.874 1.00 86.38 286 GLN A C 1
ATOM 2273 O O . GLN A 1 286 ? 17.244 9.080 -21.224 1.00 86.38 286 GLN A O 1
ATOM 2278 N N . TRP A 1 287 ? 16.520 11.210 -21.338 1.00 94.00 287 TRP A N 1
ATOM 2279 C CA . TRP A 1 287 ? 15.951 11.307 -20.006 1.00 94.00 287 TRP A CA 1
ATOM 2280 C C . TRP A 1 287 ? 14.650 12.093 -20.109 1.00 94.00 287 TRP A C 1
ATOM 2282 O O . TRP A 1 287 ? 14.461 12.888 -21.031 1.00 94.00 287 TRP A O 1
ATOM 2292 N N . GLY A 1 288 ? 13.743 11.859 -19.174 1.00 94.44 288 GLY A N 1
ATOM 2293 C CA . GLY A 1 288 ? 12.456 12.531 -19.162 1.00 94.44 288 GLY A CA 1
ATOM 2294 C C . GLY A 1 288 ? 11.872 12.574 -17.767 1.00 94.44 288 GLY A C 1
ATOM 2295 O O . GLY A 1 288 ? 12.123 11.695 -16.945 1.00 94.44 288 GLY A O 1
ATOM 2296 N N . VAL A 1 289 ? 11.079 13.609 -17.523 1.00 96.12 289 VAL A N 1
ATOM 2297 C CA . VAL A 1 289 ? 10.231 13.753 -16.343 1.00 96.12 289 VAL A CA 1
ATOM 2298 C C . VAL A 1 289 ? 8.845 14.117 -16.843 1.00 96.12 289 VAL A C 1
ATOM 2300 O O . VAL A 1 289 ? 8.711 14.962 -17.727 1.00 96.12 289 VAL A O 1
ATOM 2303 N N . TRP A 1 290 ? 7.817 13.476 -16.305 1.00 95.00 290 TRP A N 1
ATOM 2304 C CA . TRP A 1 290 ? 6.436 13.731 -16.692 1.00 95.00 290 TRP A CA 1
ATOM 2305 C C . TRP A 1 290 ? 5.495 13.642 -15.494 1.00 95.00 290 TRP A C 1
ATOM 2307 O O . TRP A 1 290 ? 5.815 13.069 -14.449 1.00 95.00 290 TRP A O 1
ATOM 2317 N N . LEU A 1 291 ? 4.322 14.249 -15.664 1.00 94.06 291 LEU A N 1
ATOM 2318 C CA . LEU A 1 291 ? 3.229 14.223 -14.705 1.00 94.06 291 LEU A CA 1
ATOM 2319 C C . LEU A 1 291 ? 2.039 13.492 -15.317 1.00 94.06 291 LEU A C 1
ATOM 2321 O O . LEU A 1 291 ? 1.692 13.727 -16.474 1.00 94.06 291 LEU A O 1
ATOM 2325 N N . THR A 1 292 ? 1.387 12.660 -14.515 1.00 91.25 292 THR A N 1
ATOM 2326 C CA . THR A 1 292 ? 0.188 11.922 -14.915 1.00 91.25 292 THR A CA 1
ATOM 2327 C C . THR A 1 292 ? -0.956 12.298 -13.986 1.00 91.25 292 THR A C 1
ATOM 2329 O O . THR A 1 292 ? -0.944 11.966 -12.800 1.00 91.25 292 THR A O 1
ATOM 2332 N N . GLY A 1 293 ? -1.954 12.997 -14.524 1.00 90.19 293 GLY A N 1
ATOM 2333 C CA . GLY A 1 293 ? -3.221 13.255 -13.843 1.00 90.19 293 GLY A CA 1
ATOM 2334 C C . GLY A 1 293 ? -4.236 12.171 -14.194 1.00 90.19 293 GLY A C 1
ATOM 2335 O O . GLY A 1 293 ? -4.490 11.928 -15.368 1.00 90.19 293 GLY A O 1
ATOM 2336 N N . THR A 1 294 ? -4.820 11.520 -13.192 1.00 85.69 294 THR A N 1
ATOM 2337 C CA . THR A 1 294 ? -5.885 10.521 -13.373 1.00 85.69 294 THR A CA 1
ATOM 2338 C C . THR A 1 294 ? -7.122 10.961 -12.607 1.00 85.69 294 THR A C 1
ATOM 2340 O O . THR A 1 294 ? -7.012 11.394 -11.462 1.00 85.69 294 THR A O 1
ATOM 2343 N N . TYR A 1 295 ? -8.302 10.845 -13.214 1.00 84.75 295 TYR A N 1
ATOM 2344 C CA . TYR A 1 295 ? -9.575 11.086 -12.541 1.00 84.75 295 TYR A CA 1
ATOM 2345 C C . TYR A 1 295 ? -10.505 9.893 -12.736 1.00 84.75 295 TYR A C 1
ATOM 2347 O O . TYR A 1 295 ? -10.871 9.570 -13.864 1.00 84.75 295 TYR A O 1
ATOM 2355 N N . GLN A 1 296 ? -10.905 9.259 -11.634 1.00 79.56 296 GLN A N 1
ATOM 2356 C CA . GLN A 1 296 ? -11.876 8.168 -11.651 1.00 79.56 296 GLN A CA 1
ATOM 2357 C C . GLN A 1 296 ? -13.224 8.656 -11.109 1.00 79.56 296 GLN A C 1
ATOM 2359 O O . GLN A 1 296 ? -13.390 8.867 -9.904 1.00 79.56 296 GLN A O 1
ATOM 2364 N N . GLY A 1 297 ? -14.183 8.862 -12.015 1.00 71.75 297 GLY A N 1
ATOM 2365 C CA . GLY A 1 297 ? -15.546 9.282 -11.687 1.00 71.75 297 GLY A CA 1
ATOM 2366 C C . GLY A 1 297 ? -16.444 8.135 -11.206 1.00 71.75 297 GLY A C 1
ATOM 2367 O O . GLY A 1 297 ? -16.092 6.959 -11.265 1.00 71.75 297 GLY A O 1
ATOM 2368 N N . ASN A 1 298 ? -17.649 8.473 -10.742 1.00 67.50 298 ASN A N 1
ATOM 2369 C CA . ASN A 1 298 ? -18.725 7.487 -10.608 1.00 67.50 298 ASN A CA 1
ATOM 2370 C C . ASN A 1 298 ? -19.197 7.066 -12.008 1.00 67.50 298 ASN A C 1
ATOM 2372 O O . ASN A 1 298 ? -19.461 7.943 -12.824 1.00 67.50 298 ASN A O 1
ATOM 2376 N N . GLU A 1 299 ? -19.389 5.769 -12.265 1.00 60.31 299 GLU A N 1
ATOM 2377 C CA . GLU A 1 299 ? -19.875 5.247 -13.561 1.00 60.31 299 GLU A CA 1
ATOM 2378 C C . GLU A 1 299 ? -21.131 5.980 -14.059 1.00 60.31 299 GLU A C 1
ATOM 2380 O O . GLU A 1 299 ? -21.200 6.377 -15.216 1.00 60.31 299 GLU A O 1
ATOM 2385 N N . LYS A 1 300 ? -22.074 6.294 -13.159 1.00 56.03 300 LYS A N 1
ATOM 2386 C CA . LYS A 1 300 ? -23.272 7.089 -13.486 1.00 56.03 300 LYS A CA 1
ATOM 2387 C C . LYS A 1 300 ? -22.962 8.504 -13.991 1.00 56.03 300 LYS A C 1
ATOM 2389 O O . LYS A 1 300 ? -23.683 9.009 -14.837 1.00 56.03 300 LYS A O 1
ATOM 2394 N N . ALA A 1 301 ? -21.909 9.139 -13.477 1.00 53.41 301 ALA A N 1
ATOM 2395 C CA . ALA A 1 301 ? -21.495 10.477 -13.895 1.00 53.41 301 ALA A CA 1
ATOM 2396 C C . ALA A 1 301 ? -20.734 10.446 -15.229 1.00 53.41 301 ALA A C 1
ATOM 2398 O O . ALA A 1 301 ? -20.880 11.363 -16.028 1.00 53.41 301 ALA A O 1
ATOM 2399 N N . VAL A 1 302 ? -19.963 9.384 -15.489 1.00 52.59 302 VAL A N 1
ATOM 2400 C CA . VAL A 1 302 ? -19.265 9.190 -16.771 1.00 52.59 302 VAL A CA 1
ATOM 2401 C C . VAL A 1 302 ? -20.271 8.925 -17.892 1.00 52.59 302 VAL A C 1
ATOM 2403 O O . VAL A 1 302 ? -20.202 9.594 -18.916 1.00 52.59 302 VAL A O 1
ATOM 2406 N N . LEU A 1 303 ? -21.257 8.048 -17.664 1.00 50.00 303 LEU A N 1
ATOM 2407 C CA . LEU A 1 303 ? -22.356 7.778 -18.605 1.00 50.00 303 LEU A CA 1
ATOM 2408 C C . LEU A 1 303 ? -23.193 9.037 -18.902 1.00 50.00 303 LEU A C 1
ATOM 2410 O O . LEU A 1 303 ? -23.539 9.313 -20.048 1.00 50.00 303 LEU A O 1
ATOM 2414 N N . GLN A 1 304 ? -23.441 9.864 -17.882 1.00 52.81 304 GLN A N 1
ATOM 2415 C CA . GLN A 1 304 ? -24.125 11.149 -18.043 1.00 52.81 304 GLN A CA 1
ATOM 2416 C C . GLN A 1 304 ? -23.292 12.174 -18.833 1.00 52.81 304 GLN A C 1
ATOM 2418 O O . GLN A 1 304 ? -23.859 12.995 -19.549 1.00 52.81 304 GLN A O 1
ATOM 2423 N N . TYR A 1 305 ? -21.960 12.121 -18.733 1.00 50.72 305 TYR A N 1
ATOM 2424 C CA . TYR A 1 305 ? -21.050 13.005 -19.469 1.00 50.72 305 TYR A CA 1
ATOM 2425 C C . TYR A 1 305 ? -20.912 12.616 -20.948 1.00 50.72 305 TYR A C 1
ATOM 2427 O O . TYR A 1 305 ? -20.763 13.490 -21.797 1.00 50.72 305 TYR A O 1
ATOM 2435 N N . ILE A 1 306 ? -21.001 11.320 -21.268 1.00 56.94 306 ILE A N 1
ATOM 2436 C CA . ILE A 1 306 ? -20.977 10.813 -22.652 1.00 56.94 306 ILE A CA 1
ATOM 2437 C C . ILE A 1 306 ? -22.365 10.788 -23.317 1.00 56.94 306 ILE A C 1
ATOM 2439 O O . ILE A 1 306 ? -22.481 10.377 -24.466 1.00 56.94 306 ILE A O 1
ATOM 2443 N N . GLY A 1 307 ? -23.412 11.252 -22.624 1.00 45.97 307 GLY A N 1
ATOM 2444 C CA . GLY A 1 307 ? -24.764 11.380 -23.176 1.00 45.97 307 GLY A CA 1
ATOM 2445 C C . GLY A 1 307 ? -25.548 10.069 -23.298 1.00 45.97 307 GLY A C 1
ATOM 2446 O O . GLY A 1 307 ? -26.646 10.076 -23.849 1.00 45.97 307 GLY A O 1
ATOM 2447 N N . GLU A 1 308 ? -25.040 8.958 -22.764 1.00 50.22 308 GLU A N 1
ATOM 2448 C CA . GLU A 1 308 ? -25.734 7.670 -22.768 1.00 50.22 308 GLU A CA 1
ATOM 2449 C C . GLU A 1 308 ? -26.555 7.505 -21.486 1.00 50.22 308 GLU A C 1
ATOM 2451 O O . GLU A 1 308 ? -26.146 6.874 -20.511 1.00 50.22 308 GLU A 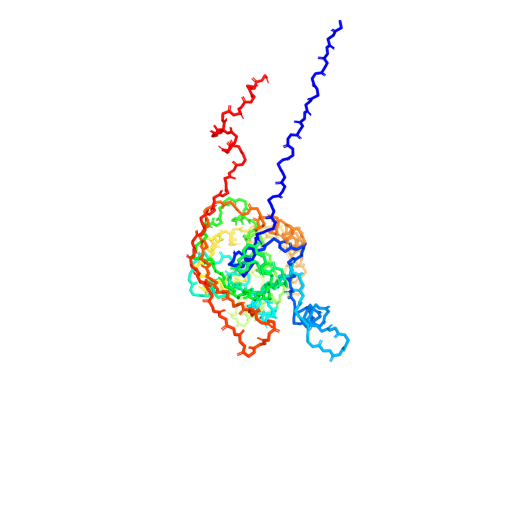O 1
ATOM 2456 N N . ILE A 1 309 ? -27.754 8.082 -21.484 1.00 49.09 309 ILE A N 1
ATOM 2457 C CA . ILE A 1 309 ? -28.833 7.600 -20.623 1.00 49.09 309 ILE A CA 1
ATOM 2458 C C . ILE A 1 309 ? -29.827 6.893 -21.549 1.00 49.09 309 ILE A C 1
ATOM 2460 O O . ILE A 1 309 ? -30.426 7.566 -22.388 1.00 49.09 309 ILE A O 1
ATOM 2464 N N . PRO A 1 310 ? -30.057 5.573 -21.416 1.00 47.12 310 PRO A N 1
ATOM 2465 C CA . PRO A 1 310 ? -31.296 5.003 -21.912 1.00 47.12 310 PRO A CA 1
ATOM 2466 C C . PRO A 1 310 ? -32.418 5.639 -21.090 1.00 47.12 310 PRO A C 1
ATOM 2468 O O . PRO A 1 310 ? -32.416 5.537 -19.858 1.00 47.12 310 PRO A O 1
ATOM 2471 N N . GLU A 1 311 ? -33.329 6.349 -21.758 1.00 40.16 311 GLU A N 1
ATOM 2472 C CA . GLU A 1 311 ? -34.558 6.842 -21.142 1.00 40.16 311 GLU A CA 1
ATOM 2473 C C . GLU A 1 311 ? -35.174 5.730 -20.289 1.00 40.16 311 GLU A C 1
ATOM 2475 O O . GLU A 1 311 ? -35.338 4.594 -20.740 1.00 40.16 311 GLU A O 1
ATOM 2480 N N . LYS A 1 312 ? -35.488 6.054 -19.031 1.00 43.06 312 LYS A N 1
ATOM 2481 C CA . LYS A 1 312 ? -36.308 5.177 -18.201 1.00 43.06 312 LYS A CA 1
ATOM 2482 C C . LYS A 1 312 ? -37.639 4.961 -18.925 1.00 43.06 312 LYS A C 1
ATOM 2484 O O . LYS A 1 312 ? -38.401 5.918 -19.055 1.00 43.06 312 LYS A O 1
ATOM 2489 N N . GLN A 1 313 ? -37.900 3.729 -19.354 1.00 37.12 313 GLN A N 1
ATOM 2490 C CA . GLN A 1 313 ? -39.263 3.221 -19.505 1.00 37.12 313 GLN A CA 1
ATOM 2491 C C . GLN A 1 313 ? -39.796 2.791 -18.139 1.00 37.12 313 GLN A C 1
ATOM 2493 O O . GLN A 1 313 ? -38.996 2.246 -17.341 1.00 37.12 313 GLN A O 1
#

Radius of gyration: 28.39 Å; Cα contacts (8 Å, |Δi|>4): 424; chains: 1; bounding box: 72×35×84 Å

Sequence (313 aa):
MWAASQSNEVGLEKLKAPTSPASVIIGIQPSEISRPKSVKDLELAIYNNFYTNNSFALPTDYALEVMPYWILNQKNIDERNYLKNVGWRSGWSNLSVSIATSTSYKLADTVNSNAIGVGARTILYRSKLEGKAKKLVNEIYLNRVIESLNIVVSTYLDQAELQGIDMNNFTAVKDFILTSVIEDATLKFQNQEDYFGIVSENDLRNNLETQFGLLEKDSTSLTTVENWEAKLNEIRKPLKAQYSVDSIETHLTDYLTNRKGFQLEMAGAVSINFPTNEFNYSRSPQWGVWLTGTYQGNEKAVLQYIGEIPEKQ

Foldseek 3Di:
DDDDDDPDPPPPPPDDDDDDLQCVFLVADAPDEAEDQEPVSVVVVCCVAQADPNDGDFHARYKYKYLCCRHPVVPPPPVLLCLDFADPSQQNRFKMKMKTWHQQRDPDPPAGFIKIKIKIKGWHGDDHDDDPLLVLVVLVLLVVLLVVLVVPLVVQVVVCVVVVQDQLPLVSSLVSSLVVSLVVSCVVCVVSVVGPPRQDSVNSSVLSCVLSVVCVVVRPDRPDPVSVVVSVVVSSVVSCVVSPPVVSVVVNVVCVVLPAAKIKMKMKMWMWIDRPNDPVDIDTPDIDIDMDIDGRHDPVVVCVVVVDDPPDD

Nearest PDB structures (foldseek):
  7f6d-assembly1_G  TM=6.546E-01  e=8.781E+00  Deinococcus radiodurans R1 = ATCC 13939 = DSM 20539
  5z10-assembly1_A  TM=2.924E-01  e=8.781E+00  Mus musculus